Protein AF-A0A3C0I7Y2-F1 (afdb_monomer_lite)

Radius of gyration: 30.57 Å; chains: 1; bounding box: 65×35×91 Å

pLDDT: mean 94.04, std 7.83, range [44.44, 98.81]

Structure (mmCIF, N/CA/C/O backbone):
data_AF-A0A3C0I7Y2-F1
#
_entry.id   AF-A0A3C0I7Y2-F1
#
loop_
_atom_site.group_PDB
_atom_site.id
_atom_site.type_symbol
_atom_site.label_atom_id
_atom_site.label_alt_id
_atom_site.label_comp_id
_atom_site.label_asym_id
_atom_site.label_entity_id
_atom_site.label_seq_id
_atom_site.pdbx_PDB_ins_code
_atom_site.Cartn_x
_atom_site.Cartn_y
_atom_site.Cartn_z
_atom_site.occupancy
_atom_site.B_iso_or_equiv
_atom_site.auth_seq_id
_atom_site.auth_comp_id
_atom_site.auth_asym_id
_atom_site.auth_atom_id
_atom_site.pdbx_PDB_model_num
ATOM 1 N N . MET A 1 1 ? 9.366 2.987 -41.466 1.00 59.91 1 MET A N 1
ATOM 2 C CA . MET A 1 1 ? 9.830 1.646 -41.034 1.00 59.91 1 MET A CA 1
ATOM 3 C C . MET A 1 1 ? 10.403 1.663 -39.615 1.00 59.91 1 MET A C 1
ATOM 5 O O . MET A 1 1 ? 9.903 0.915 -38.790 1.00 59.91 1 MET A O 1
ATOM 9 N N . VAL A 1 2 ? 11.376 2.533 -39.297 1.00 64.00 2 VAL A N 1
ATOM 10 C CA . VAL A 1 2 ? 11.992 2.605 -37.950 1.00 64.00 2 VAL A CA 1
ATOM 11 C C . VAL A 1 2 ? 10.981 2.933 -36.839 1.00 64.00 2 VAL A C 1
ATOM 13 O O . VAL A 1 2 ? 10.977 2.233 -35.836 1.00 64.00 2 VAL A O 1
ATOM 16 N N . ASN A 1 3 ? 10.074 3.897 -37.048 1.00 68.25 3 ASN A N 1
ATOM 17 C CA . ASN A 1 3 ? 9.050 4.261 -36.049 1.00 68.25 3 ASN A CA 1
ATOM 18 C C . ASN A 1 3 ? 8.039 3.131 -35.775 1.00 68.25 3 ASN A C 1
ATOM 20 O O . ASN A 1 3 ? 7.576 2.966 -34.652 1.00 68.25 3 ASN A O 1
ATOM 24 N N . ASN A 1 4 ? 7.729 2.311 -36.785 1.00 82.38 4 ASN A N 1
ATOM 25 C CA . ASN A 1 4 ? 6.837 1.161 -36.604 1.00 82.38 4 ASN A CA 1
ATOM 26 C C . ASN A 1 4 ? 7.553 0.044 -35.828 1.00 82.38 4 ASN A C 1
ATOM 28 O O . ASN A 1 4 ? 6.946 -0.610 -34.990 1.00 82.38 4 ASN A O 1
ATOM 32 N N . LEU A 1 5 ? 8.856 -0.153 -36.068 1.00 88.75 5 LEU A N 1
ATOM 33 C CA . LEU A 1 5 ? 9.659 -1.136 -35.338 1.00 88.75 5 LEU A CA 1
ATOM 34 C C . LEU A 1 5 ? 9.912 -0.727 -33.884 1.00 88.75 5 LEU A C 1
ATOM 36 O O . LEU A 1 5 ? 9.855 -1.593 -33.016 1.00 88.75 5 LEU A O 1
ATOM 40 N N . SER A 1 6 ? 10.170 0.554 -33.597 1.00 90.88 6 SER A N 1
ATOM 41 C CA . SER A 1 6 ? 10.328 1.015 -32.212 1.00 90.88 6 SER A CA 1
ATOM 42 C C . SER A 1 6 ? 9.050 0.790 -31.410 1.00 90.88 6 SER A C 1
ATOM 44 O O . SER A 1 6 ? 9.136 0.214 -30.335 1.00 90.88 6 SER A O 1
ATOM 46 N N . GLY A 1 7 ? 7.877 1.119 -31.967 1.00 92.12 7 GLY A N 1
ATOM 47 C CA . GLY A 1 7 ? 6.591 0.873 -31.306 1.00 92.12 7 GLY A CA 1
ATOM 48 C C . GLY A 1 7 ? 6.346 -0.610 -31.000 1.00 92.12 7 GLY A C 1
ATOM 49 O O . GLY A 1 7 ? 5.950 -0.954 -29.888 1.00 92.12 7 GLY A O 1
ATOM 50 N N . LEU A 1 8 ? 6.667 -1.512 -31.939 1.00 94.56 8 LEU A N 1
ATOM 51 C CA . LEU A 1 8 ? 6.571 -2.958 -31.699 1.00 94.56 8 LEU A CA 1
ATOM 52 C C . LEU A 1 8 ? 7.498 -3.418 -30.563 1.00 94.56 8 LEU A C 1
ATOM 54 O O . LEU A 1 8 ? 7.075 -4.189 -29.703 1.00 94.56 8 LEU A O 1
ATOM 58 N N . LEU A 1 9 ? 8.742 -2.930 -30.523 1.00 95.38 9 LEU A N 1
ATOM 59 C CA . LEU A 1 9 ? 9.695 -3.264 -29.458 1.00 95.38 9 LEU A CA 1
ATOM 60 C C . LEU A 1 9 ? 9.265 -2.701 -28.100 1.00 95.38 9 LEU A C 1
ATOM 62 O O . LEU A 1 9 ? 9.350 -3.394 -27.090 1.00 95.38 9 LEU A O 1
ATOM 66 N N . GLU A 1 10 ? 8.794 -1.457 -28.089 1.00 94.81 10 GLU A N 1
ATOM 67 C CA . GLU A 1 10 ? 8.351 -0.728 -26.899 1.00 94.81 10 GLU A CA 1
ATOM 68 C C . GLU A 1 10 ? 7.032 -1.250 -26.342 1.00 94.81 10 GLU A C 1
ATOM 70 O O . GLU A 1 10 ? 6.743 -1.002 -25.177 1.00 94.81 10 GLU A O 1
ATOM 75 N N . SER A 1 11 ? 6.240 -2.001 -27.112 1.00 92.81 11 SER A N 1
ATOM 76 C CA . SER A 1 11 ? 5.079 -2.709 -26.562 1.00 92.81 11 SER A CA 1
ATOM 77 C C . SER A 1 11 ? 5.486 -3.774 -25.537 1.00 92.81 11 SER A C 1
ATOM 79 O O . SER A 1 11 ? 4.736 -4.038 -24.606 1.00 92.81 11 SER A O 1
ATOM 81 N N . ALA A 1 12 ? 6.682 -4.362 -25.689 1.00 90.50 12 ALA A N 1
ATOM 82 C CA . ALA A 1 12 ? 7.163 -5.526 -24.941 1.00 90.50 12 ALA A CA 1
ATOM 83 C C . ALA A 1 12 ? 6.242 -6.767 -24.989 1.00 90.50 12 ALA A C 1
ATOM 85 O O . ALA A 1 12 ? 6.476 -7.739 -24.271 1.00 90.50 12 ALA A O 1
ATOM 86 N N . GLU A 1 13 ? 5.228 -6.771 -25.855 1.00 92.81 13 GLU A N 1
ATOM 87 C CA . GLU A 1 13 ? 4.323 -7.900 -26.039 1.00 92.81 13 GLU A CA 1
ATOM 88 C C . GLU A 1 13 ? 4.976 -8.974 -26.905 1.00 92.81 13 GLU A C 1
ATOM 90 O O . GLU A 1 13 ? 5.644 -8.683 -27.900 1.00 92.81 13 GLU A O 1
ATOM 95 N N . ARG A 1 14 ? 4.752 -10.242 -26.554 1.00 92.94 14 ARG A N 1
ATOM 96 C CA . ARG A 1 14 ? 5.405 -11.384 -27.207 1.00 92.94 14 ARG A CA 1
ATOM 97 C C . ARG A 1 14 ? 5.270 -11.354 -28.732 1.00 92.94 14 ARG A C 1
ATOM 99 O O . ARG A 1 14 ? 6.271 -11.552 -29.421 1.00 92.94 14 ARG A O 1
ATOM 106 N N . ASP A 1 15 ? 4.065 -11.129 -29.240 1.00 93.75 15 ASP A N 1
ATOM 107 C CA . ASP A 1 15 ? 3.775 -11.231 -30.673 1.00 93.75 15 ASP A CA 1
ATOM 108 C C . ASP A 1 15 ? 4.363 -10.047 -31.447 1.00 93.75 15 ASP A C 1
ATOM 110 O O . ASP A 1 15 ? 5.000 -10.238 -32.486 1.00 93.75 15 ASP A O 1
ATOM 114 N N . ASN A 1 16 ? 4.283 -8.843 -30.876 1.00 95.44 16 ASN A N 1
ATOM 115 C CA . ASN A 1 16 ? 4.922 -7.650 -31.429 1.00 95.44 16 ASN A CA 1
ATOM 116 C C . ASN A 1 16 ? 6.448 -7.795 -31.469 1.00 95.44 16 ASN A C 1
ATOM 118 O O . ASN A 1 16 ? 7.080 -7.462 -32.474 1.00 95.44 16 ASN A O 1
ATOM 122 N N . LEU A 1 17 ? 7.052 -8.347 -30.410 1.00 96.06 17 LEU A N 1
ATOM 123 C CA . LEU A 1 17 ? 8.485 -8.634 -30.368 1.00 96.06 17 LEU A CA 1
ATOM 124 C C . LEU A 1 17 ? 8.888 -9.691 -31.396 1.00 96.06 17 LEU A C 1
ATOM 126 O O . LEU A 1 17 ? 9.923 -9.550 -32.050 1.00 96.06 17 LEU A O 1
ATOM 130 N N . PHE A 1 18 ? 8.079 -10.736 -31.572 1.00 93.62 18 PHE A N 1
ATOM 131 C CA . PHE A 1 18 ? 8.336 -11.767 -32.571 1.00 93.62 18 PHE A CA 1
ATOM 132 C C . PHE A 1 18 ? 8.304 -11.189 -33.990 1.00 93.62 18 PHE A C 1
ATOM 134 O O . PHE A 1 18 ? 9.244 -11.407 -34.759 1.00 93.62 18 PHE A O 1
ATOM 141 N N . LEU A 1 19 ? 7.283 -10.386 -34.302 1.00 93.69 19 LEU A N 1
ATOM 142 C CA . LEU A 1 19 ? 7.162 -9.681 -35.574 1.00 93.69 19 LEU A CA 1
ATOM 143 C C . LEU A 1 19 ? 8.349 -8.733 -35.806 1.00 93.69 19 LEU A C 1
ATOM 145 O O . LEU A 1 19 ? 8.992 -8.791 -36.857 1.00 93.69 19 LEU A O 1
ATOM 149 N N . ALA A 1 20 ? 8.699 -7.910 -34.813 1.00 95.94 20 ALA A N 1
ATOM 150 C CA . ALA A 1 20 ? 9.844 -7.006 -34.900 1.00 95.94 20 ALA A CA 1
ATOM 151 C C . ALA A 1 20 ? 11.147 -7.770 -35.182 1.00 95.94 20 ALA A C 1
ATOM 153 O O . ALA A 1 20 ? 11.925 -7.380 -36.054 1.00 95.94 20 ALA A O 1
ATOM 154 N N . PHE A 1 21 ? 11.375 -8.898 -34.504 1.00 96.12 21 PHE A N 1
ATOM 155 C CA . PHE A 1 21 ? 12.559 -9.723 -34.728 1.00 96.12 21 PHE A CA 1
ATOM 156 C C . PHE A 1 21 ? 12.584 -10.391 -36.100 1.00 96.12 21 PHE A C 1
ATOM 158 O O . PHE A 1 21 ? 13.663 -10.501 -36.680 1.00 96.12 21 PHE A O 1
ATOM 165 N N . GLN A 1 22 ? 11.446 -10.823 -36.646 1.00 93.56 22 GLN A N 1
ATOM 166 C CA . GLN A 1 22 ? 11.391 -11.354 -38.012 1.00 93.56 22 GLN A CA 1
ATOM 167 C C . GLN A 1 22 ? 11.799 -10.294 -39.040 1.00 93.56 22 GLN A C 1
ATOM 169 O O . GLN A 1 22 ? 12.668 -10.557 -39.871 1.00 93.56 22 GLN A O 1
ATOM 174 N N . LEU A 1 23 ? 11.248 -9.084 -38.924 1.00 93.44 23 LEU A N 1
ATOM 175 C CA . LEU A 1 23 ? 11.585 -7.956 -39.795 1.00 93.44 23 LEU A CA 1
ATOM 176 C C . LEU A 1 23 ? 13.065 -7.557 -39.673 1.00 93.44 23 LEU A C 1
ATOM 178 O O . LEU A 1 23 ? 13.719 -7.269 -40.672 1.00 93.44 23 LEU A O 1
ATOM 182 N N . MET A 1 24 ? 13.630 -7.599 -38.464 1.00 94.56 24 MET A N 1
ATOM 183 C CA . MET A 1 24 ? 15.053 -7.319 -38.239 1.00 94.56 24 MET A CA 1
ATOM 184 C C . MET A 1 24 ? 15.986 -8.409 -38.776 1.00 94.56 24 MET A C 1
ATOM 186 O O . MET A 1 24 ? 17.120 -8.119 -39.159 1.00 94.56 24 MET A O 1
ATOM 190 N N . LYS A 1 25 ? 15.553 -9.675 -38.803 1.00 92.50 25 LYS A N 1
ATOM 191 C CA . LYS A 1 25 ? 16.361 -10.769 -39.367 1.00 92.50 25 LYS A CA 1
ATOM 192 C C . LYS A 1 25 ? 16.541 -10.618 -40.877 1.00 92.50 25 LYS A C 1
ATOM 194 O O . LYS A 1 25 ? 17.623 -10.940 -41.366 1.00 92.50 25 LYS A O 1
ATOM 199 N N . SER A 1 26 ? 15.517 -10.136 -41.585 1.00 87.56 26 SER A N 1
ATOM 200 C CA . SER A 1 26 ? 15.551 -9.922 -43.037 1.00 87.56 26 SER A CA 1
ATOM 201 C C . SER A 1 26 ? 16.128 -8.558 -43.429 1.00 87.56 26 SER A C 1
ATOM 203 O O . SER A 1 26 ? 16.925 -8.492 -44.359 1.00 87.56 26 SER A O 1
ATOM 205 N N . GLY A 1 27 ? 15.767 -7.486 -42.717 1.00 87.00 27 GLY A N 1
ATOM 206 C CA . GLY A 1 27 ? 16.147 -6.105 -43.047 1.00 87.00 27 GLY A CA 1
ATOM 207 C C . GLY A 1 27 ? 17.335 -5.531 -42.268 1.00 87.00 27 GLY A C 1
ATOM 208 O O . GLY A 1 27 ? 17.759 -4.411 -42.543 1.00 87.00 27 GLY A O 1
ATOM 209 N N . GLY A 1 28 ? 17.877 -6.269 -41.295 1.00 91.12 28 GLY A N 1
ATOM 210 C CA . GLY A 1 28 ? 18.915 -5.789 -40.380 1.00 91.12 28 GLY A CA 1
ATOM 211 C C . GLY A 1 28 ? 18.367 -5.022 -39.170 1.00 91.12 28 GLY A C 1
ATOM 212 O O . GLY A 1 28 ? 17.173 -4.745 -39.064 1.00 91.12 28 GLY A O 1
ATOM 213 N N . VAL A 1 29 ? 19.253 -4.684 -38.226 1.00 92.00 29 VAL A N 1
ATOM 214 C CA . VAL A 1 29 ? 18.911 -3.877 -37.042 1.00 92.00 29 VAL A CA 1
ATOM 215 C C . VAL A 1 29 ? 19.452 -2.458 -37.228 1.00 92.00 29 VAL A C 1
ATOM 217 O O . VAL A 1 29 ? 20.668 -2.267 -37.178 1.00 92.00 29 VAL A O 1
ATOM 220 N N . PRO A 1 30 ? 18.585 -1.446 -37.411 1.00 92.06 30 PRO A N 1
ATOM 221 C CA . PRO A 1 30 ? 19.006 -0.051 -37.421 1.00 92.06 30 PRO A CA 1
ATOM 222 C C . PRO A 1 30 ? 19.742 0.317 -36.129 1.00 92.06 30 PRO A C 1
ATOM 224 O O . PRO A 1 30 ? 19.294 -0.034 -35.036 1.00 92.06 30 PRO A O 1
ATOM 227 N N . GLN A 1 31 ? 20.815 1.105 -36.235 1.00 89.06 31 GLN A N 1
ATOM 228 C CA . GLN A 1 31 ? 21.615 1.541 -35.082 1.00 89.06 31 GLN A CA 1
ATOM 229 C C . GLN A 1 31 ? 20.755 2.211 -33.995 1.00 89.06 31 GLN A C 1
ATOM 231 O O . GLN A 1 31 ? 20.954 1.981 -32.804 1.00 89.06 31 GLN A O 1
ATOM 236 N N . GLY A 1 32 ? 19.731 2.969 -34.405 1.00 90.62 32 GLY A N 1
ATOM 237 C CA . GLY A 1 32 ? 18.788 3.630 -33.503 1.00 90.62 32 GLY A CA 1
ATOM 238 C C . GLY A 1 32 ? 17.919 2.699 -32.645 1.00 90.62 32 GLY A C 1
ATOM 239 O O . GLY A 1 32 ? 17.335 3.200 -31.686 1.00 90.62 32 GLY A O 1
ATOM 240 N N . LEU A 1 33 ? 17.854 1.397 -32.964 1.00 95.75 33 LEU A N 1
ATOM 241 C CA . LEU A 1 33 ? 17.086 0.363 -32.250 1.00 95.75 33 LEU A CA 1
ATOM 242 C C . LEU A 1 33 ? 17.976 -0.601 -31.442 1.00 95.75 33 LEU A C 1
ATOM 244 O O . LEU A 1 33 ? 17.467 -1.503 -30.774 1.00 95.75 33 LEU A O 1
ATOM 248 N N . LEU A 1 34 ? 19.304 -0.421 -31.461 1.00 96.44 34 LEU A N 1
ATOM 249 C CA . LEU A 1 34 ? 20.229 -1.281 -30.712 1.00 96.44 34 LEU A CA 1
ATOM 250 C C . LEU A 1 34 ? 19.959 -1.249 -29.204 1.00 96.44 34 LEU A C 1
ATOM 252 O O . LEU A 1 34 ? 20.109 -2.275 -28.543 1.00 96.44 34 LEU A O 1
ATOM 256 N N . THR A 1 35 ? 19.524 -0.106 -28.660 1.00 98.12 35 THR A N 1
ATOM 257 C CA . THR A 1 35 ? 19.161 0.007 -27.238 1.00 98.12 35 THR A CA 1
ATOM 258 C C . THR A 1 35 ? 17.943 -0.855 -26.889 1.00 98.12 35 THR A C 1
ATOM 260 O O . THR A 1 35 ? 17.969 -1.539 -25.869 1.00 98.12 35 THR A O 1
ATOM 263 N N . HIS A 1 36 ? 16.912 -0.900 -27.741 1.00 98.19 36 HIS A N 1
ATOM 264 C CA . HIS A 1 36 ? 15.744 -1.765 -27.526 1.00 98.19 36 HIS A CA 1
ATOM 265 C C . HIS A 1 36 ? 16.128 -3.244 -27.547 1.00 98.19 36 HIS A C 1
ATOM 267 O O . HIS A 1 36 ? 15.788 -3.989 -26.628 1.00 98.19 36 HIS A O 1
ATOM 273 N N . VAL A 1 37 ? 16.885 -3.663 -28.568 1.00 97.56 37 VAL A N 1
ATOM 274 C CA . VAL A 1 37 ? 17.354 -5.053 -28.701 1.00 97.56 37 VAL A CA 1
ATOM 275 C C . VAL A 1 37 ? 18.236 -5.439 -27.511 1.00 97.56 37 VAL A C 1
ATOM 277 O O . VAL A 1 37 ? 18.097 -6.537 -26.971 1.00 97.56 37 VAL A O 1
ATOM 280 N N . LEU A 1 38 ? 19.104 -4.529 -27.057 1.00 97.62 38 LEU A N 1
ATOM 281 C CA . LEU A 1 38 ? 19.898 -4.715 -25.847 1.00 97.62 38 LEU A CA 1
ATOM 282 C C . LEU A 1 38 ? 19.004 -4.906 -24.617 1.00 97.62 38 LEU A C 1
ATOM 284 O O . LEU A 1 38 ? 19.180 -5.887 -23.904 1.00 97.62 38 LEU A O 1
ATOM 288 N N . ALA A 1 39 ? 18.039 -4.021 -24.372 1.00 97.19 39 ALA A N 1
ATOM 289 C CA . ALA A 1 39 ? 17.172 -4.112 -23.199 1.00 97.19 39 ALA A CA 1
ATOM 290 C C . ALA A 1 39 ? 16.394 -5.439 -23.159 1.00 97.19 39 ALA A C 1
ATOM 292 O O . ALA A 1 39 ? 16.372 -6.113 -22.127 1.00 97.19 39 ALA A O 1
ATOM 293 N N . ILE A 1 40 ? 15.842 -5.872 -24.300 1.00 96.75 40 ILE A N 1
ATOM 294 C CA . ILE A 1 40 ? 15.134 -7.155 -24.409 1.00 96.75 40 ILE A CA 1
ATOM 295 C C . ILE A 1 40 ? 16.086 -8.319 -24.133 1.00 96.75 40 ILE A C 1
ATOM 297 O O . ILE A 1 40 ? 15.751 -9.196 -23.342 1.00 96.75 40 ILE A O 1
ATOM 301 N N . LYS A 1 41 ? 17.292 -8.308 -24.717 1.00 95.69 41 LYS A N 1
ATOM 302 C CA . LYS A 1 41 ? 18.343 -9.303 -24.445 1.00 95.69 41 LYS A CA 1
ATOM 303 C C . LYS A 1 41 ? 18.647 -9.413 -22.947 1.00 95.69 41 LYS A C 1
ATOM 305 O O . LYS A 1 41 ? 18.856 -10.523 -22.460 1.00 95.69 41 LYS A O 1
ATOM 310 N N . LEU A 1 42 ? 18.725 -8.286 -22.238 1.00 93.75 42 LEU A N 1
ATOM 311 C CA . LEU A 1 42 ? 19.141 -8.257 -20.836 1.00 93.75 42 LEU A CA 1
ATOM 312 C C . LEU A 1 42 ? 18.022 -8.673 -19.870 1.00 93.75 42 LEU A C 1
ATOM 314 O O . LEU A 1 42 ? 18.300 -9.420 -18.931 1.00 93.75 42 LEU A O 1
ATOM 318 N N . TRP A 1 43 ? 16.781 -8.224 -20.086 1.00 93.31 43 TRP A N 1
ATOM 319 C CA . TRP A 1 43 ? 15.765 -8.230 -19.020 1.00 93.31 43 TRP A CA 1
ATOM 320 C C . TRP A 1 43 ? 14.424 -8.869 -19.356 1.00 93.31 43 TRP A C 1
ATOM 322 O O . TRP A 1 43 ? 13.611 -9.033 -18.452 1.00 93.31 43 TRP A O 1
ATOM 332 N N . HIS A 1 44 ? 14.170 -9.257 -20.605 1.00 93.88 44 HIS A N 1
ATOM 333 C CA . HIS A 1 44 ? 12.883 -9.862 -20.939 1.00 93.88 44 HIS A CA 1
ATOM 334 C C . HIS A 1 44 ? 12.681 -11.200 -20.200 1.00 93.88 44 HIS A C 1
ATOM 336 O O . HIS A 1 44 ? 13.578 -12.042 -20.162 1.00 93.88 44 HIS A O 1
ATOM 342 N N . SER A 1 45 ? 11.493 -11.433 -19.639 1.00 91.75 45 SER A N 1
ATOM 343 C CA . SER A 1 45 ? 11.188 -12.640 -18.851 1.00 91.75 45 SER A CA 1
ATOM 344 C C . SER A 1 45 ? 11.277 -13.932 -19.679 1.00 91.75 45 SER A C 1
ATOM 346 O O . SER A 1 45 ? 11.852 -14.926 -19.241 1.00 91.75 45 SER A O 1
ATOM 348 N N . ASN A 1 46 ? 10.773 -13.906 -20.917 1.00 92.94 46 ASN A N 1
ATOM 349 C CA . ASN A 1 46 ? 10.836 -15.025 -21.864 1.00 92.94 46 ASN A CA 1
ATOM 350 C C . ASN A 1 46 ? 12.282 -15.332 -22.353 1.00 92.94 46 ASN A C 1
ATOM 352 O O . ASN A 1 46 ? 12.886 -14.498 -23.041 1.00 92.94 46 ASN A O 1
ATOM 356 N N . PRO A 1 47 ? 12.836 -16.535 -22.085 1.00 93.38 47 PRO A N 1
ATOM 357 C CA . PRO A 1 47 ? 14.194 -16.913 -22.494 1.00 93.38 47 PRO A CA 1
ATOM 358 C C . PRO A 1 47 ? 14.420 -16.954 -24.010 1.00 93.38 47 PRO A C 1
ATOM 360 O O . PRO A 1 47 ? 15.484 -16.552 -24.478 1.00 93.38 47 PRO A O 1
ATOM 363 N N . THR A 1 48 ? 13.431 -17.395 -24.790 1.00 95.19 48 THR A N 1
ATOM 364 C CA . THR A 1 48 ? 13.522 -17.485 -26.256 1.00 95.19 48 THR A CA 1
ATOM 365 C C . THR A 1 48 ? 13.638 -16.101 -26.891 1.00 95.19 48 THR A C 1
ATOM 367 O O . THR A 1 48 ? 14.453 -15.893 -27.795 1.00 95.19 48 THR A O 1
ATOM 370 N N . LEU A 1 49 ? 12.871 -15.127 -26.389 1.00 95.12 49 LEU A N 1
ATOM 371 C CA . LEU A 1 49 ? 12.969 -13.737 -26.840 1.00 95.12 49 LEU A CA 1
ATOM 372 C C . LEU A 1 49 ? 14.324 -13.127 -26.462 1.00 95.12 49 LEU A C 1
ATOM 374 O O . LEU A 1 49 ? 14.962 -12.510 -27.316 1.00 95.12 49 LEU A O 1
ATOM 378 N N . ARG A 1 50 ? 14.832 -13.389 -25.248 1.00 95.12 50 ARG A N 1
ATOM 379 C CA . ARG A 1 50 ? 16.195 -12.981 -24.856 1.00 95.12 50 ARG A CA 1
ATOM 380 C C . ARG A 1 50 ? 17.265 -13.575 -25.763 1.00 95.12 50 ARG A C 1
ATOM 382 O O . ARG A 1 50 ? 18.171 -12.863 -26.191 1.00 95.12 50 ARG A O 1
ATOM 389 N N . GLN A 1 51 ? 17.174 -14.866 -26.072 1.00 96.19 51 GLN A N 1
ATOM 390 C CA . GLN A 1 51 ? 18.131 -15.543 -26.944 1.00 96.19 51 GLN A CA 1
ATOM 391 C C . GLN A 1 51 ? 18.091 -14.977 -28.367 1.00 96.19 51 GLN A C 1
ATOM 393 O O . GLN A 1 51 ? 19.144 -14.733 -28.956 1.00 96.19 51 GLN A O 1
ATOM 398 N N . THR A 1 52 ? 16.897 -14.710 -28.896 1.00 96.94 52 THR A N 1
ATOM 399 C CA . THR A 1 52 ? 16.726 -14.102 -30.222 1.00 96.94 52 THR A CA 1
ATOM 400 C C . THR A 1 52 ? 17.310 -12.689 -30.259 1.00 96.94 52 THR A C 1
ATOM 402 O O . THR A 1 52 ? 18.101 -12.370 -31.147 1.00 96.94 52 THR A O 1
ATOM 405 N N . ALA A 1 53 ? 17.008 -11.864 -29.253 1.00 97.12 53 ALA A N 1
ATOM 406 C CA . ALA A 1 53 ? 17.589 -10.533 -29.106 1.00 97.12 53 ALA A CA 1
ATOM 407 C C . ALA A 1 53 ? 19.120 -10.588 -28.965 1.00 97.12 53 ALA A C 1
ATOM 409 O O . ALA A 1 53 ? 19.826 -9.779 -29.557 1.00 97.12 53 ALA A O 1
ATOM 410 N N . ASN A 1 54 ? 19.658 -11.579 -28.247 1.00 96.69 54 ASN A N 1
ATOM 411 C CA . ASN A 1 54 ? 21.099 -11.805 -28.132 1.00 96.69 54 ASN A CA 1
ATOM 412 C C . ASN A 1 54 ? 21.748 -12.140 -29.483 1.00 96.69 54 ASN A C 1
ATOM 414 O O . ASN A 1 54 ? 22.819 -11.621 -29.783 1.00 96.69 54 ASN A O 1
ATOM 418 N N . GLN A 1 55 ? 21.114 -12.983 -30.303 1.00 97.50 55 GLN A N 1
ATOM 419 C CA . GLN A 1 55 ? 21.603 -13.305 -31.648 1.00 97.50 55 GLN A CA 1
ATOM 420 C C . GLN A 1 55 ? 21.626 -12.064 -32.546 1.00 97.50 55 GLN A C 1
ATOM 422 O O . GLN A 1 55 ? 22.637 -11.799 -33.194 1.00 97.50 55 GLN A O 1
ATOM 427 N N . LEU A 1 56 ? 20.545 -11.276 -32.541 1.00 97.06 56 LEU A N 1
ATOM 428 C CA . LEU A 1 56 ? 20.470 -10.016 -33.283 1.00 97.06 56 LEU A CA 1
ATOM 429 C C . LEU A 1 56 ? 21.536 -9.022 -32.804 1.00 97.06 56 LEU A C 1
ATOM 431 O O . LEU A 1 56 ? 22.278 -8.477 -33.615 1.00 97.06 56 LEU A O 1
ATOM 435 N N . PHE A 1 57 ? 21.672 -8.842 -31.490 1.00 97.31 57 PHE A N 1
ATOM 436 C CA . PHE A 1 57 ? 22.666 -7.944 -30.911 1.00 97.31 57 PHE A CA 1
ATOM 437 C C . PHE A 1 57 ? 24.093 -8.357 -31.287 1.00 97.31 57 PHE A C 1
ATOM 439 O O . PHE A 1 57 ? 24.858 -7.521 -31.745 1.00 97.31 57 PHE A O 1
ATOM 446 N N . LYS A 1 58 ? 24.449 -9.644 -31.176 1.00 96.81 58 LYS A N 1
ATOM 447 C CA . LYS A 1 58 ? 25.780 -10.137 -31.578 1.00 96.81 58 LYS A CA 1
ATOM 448 C C . LYS A 1 58 ? 26.077 -9.911 -33.060 1.00 96.81 58 LYS A C 1
ATOM 450 O O . LYS A 1 58 ? 27.226 -9.661 -33.410 1.00 96.81 58 LYS A O 1
ATOM 455 N N . LYS A 1 59 ? 25.058 -10.030 -33.917 1.00 96.50 59 LYS A N 1
ATOM 456 C CA . LYS A 1 59 ? 25.202 -9.889 -35.370 1.00 96.50 59 LYS A CA 1
ATOM 457 C C . LYS A 1 59 ? 25.350 -8.432 -35.814 1.00 96.50 59 LYS A C 1
ATOM 459 O O . LYS A 1 59 ? 26.080 -8.181 -36.764 1.00 96.50 59 LYS A O 1
ATOM 464 N N . PHE A 1 60 ? 24.653 -7.497 -35.166 1.00 96.06 60 PHE A N 1
ATOM 465 C CA . PHE A 1 60 ? 24.518 -6.122 -35.666 1.00 96.06 60 PHE A CA 1
ATOM 466 C C . PHE A 1 60 ? 25.114 -5.036 -34.755 1.00 96.06 60 PHE A C 1
ATOM 468 O O . PHE A 1 60 ? 25.317 -3.916 -35.218 1.00 96.06 60 PHE A O 1
ATOM 475 N N . ALA A 1 61 ? 25.395 -5.318 -33.479 1.00 96.69 61 ALA A N 1
ATOM 476 C CA . ALA A 1 61 ? 26.030 -4.342 -32.595 1.00 96.69 61 ALA A CA 1
ATOM 477 C C . ALA A 1 61 ? 27.539 -4.221 -32.893 1.00 96.69 61 ALA A C 1
ATOM 479 O O . ALA A 1 61 ? 28.201 -5.250 -33.052 1.00 96.69 61 ALA A O 1
ATOM 480 N N . PRO A 1 62 ? 28.110 -3.003 -32.892 1.00 97.25 62 PRO A N 1
ATOM 481 C CA . PRO A 1 62 ? 29.555 -2.794 -32.996 1.00 97.25 62 PRO A CA 1
ATOM 482 C C . PRO A 1 62 ? 30.360 -3.544 -31.921 1.00 97.25 62 PRO A C 1
ATOM 484 O O . PRO A 1 62 ? 29.875 -3.768 -30.808 1.00 97.25 62 PRO A O 1
ATOM 487 N N . ALA A 1 63 ? 31.585 -3.963 -32.252 1.00 96.94 63 ALA A N 1
ATOM 488 C CA . ALA A 1 63 ? 32.409 -4.804 -31.378 1.00 96.94 63 ALA A CA 1
ATOM 489 C C . ALA A 1 63 ? 32.778 -4.113 -30.051 1.00 96.94 63 ALA A C 1
ATOM 491 O O . ALA A 1 63 ? 32.786 -4.761 -29.002 1.00 96.94 63 ALA A O 1
ATOM 492 N N . ASP A 1 64 ? 33.022 -2.803 -30.091 1.00 97.44 64 ASP A N 1
ATOM 493 C CA . ASP A 1 64 ? 33.249 -1.947 -28.925 1.00 97.44 64 ASP A CA 1
ATOM 494 C C . ASP A 1 64 ? 32.039 -1.964 -27.982 1.00 97.44 64 ASP A C 1
ATOM 496 O O . ASP A 1 64 ? 32.198 -2.247 -26.793 1.00 97.44 64 ASP A O 1
ATOM 500 N N . LEU A 1 65 ? 30.821 -1.805 -28.515 1.00 97.31 65 LEU A N 1
ATOM 501 C CA . LEU A 1 65 ? 29.587 -1.887 -27.735 1.00 97.31 65 LEU A CA 1
ATOM 502 C C . LEU A 1 65 ? 29.400 -3.287 -27.130 1.00 97.31 65 LEU A C 1
ATOM 504 O O . LEU A 1 65 ? 29.026 -3.422 -25.963 1.00 97.31 65 LEU A O 1
ATOM 508 N N . GLN A 1 66 ? 29.672 -4.351 -27.888 1.00 97.31 66 GLN A N 1
ATOM 509 C CA . GLN A 1 66 ? 29.574 -5.719 -27.367 1.00 97.31 66 GLN A CA 1
ATOM 510 C C . GLN A 1 66 ? 30.538 -5.958 -26.196 1.00 97.31 66 GLN A C 1
ATOM 512 O O . GLN A 1 66 ? 30.134 -6.517 -25.169 1.00 97.31 66 GLN A O 1
ATOM 517 N N . LEU A 1 67 ? 31.793 -5.520 -26.335 1.00 97.12 67 LEU A N 1
ATOM 518 C CA . LEU A 1 67 ? 32.814 -5.629 -25.296 1.00 97.12 67 LEU A CA 1
ATOM 519 C C . LEU A 1 67 ? 32.457 -4.778 -24.072 1.00 97.12 67 LEU A C 1
ATOM 521 O O . LEU A 1 67 ? 32.551 -5.255 -22.941 1.00 97.12 67 LEU A O 1
ATOM 525 N N . PHE A 1 68 ? 31.974 -3.555 -24.295 1.00 97.62 68 PHE A N 1
ATOM 526 C CA . PHE A 1 68 ? 31.527 -2.658 -23.239 1.00 97.62 68 PHE A CA 1
ATOM 527 C C . PHE A 1 68 ? 30.418 -3.290 -22.390 1.00 97.62 68 PHE A C 1
ATOM 529 O O . PHE A 1 68 ? 30.533 -3.326 -21.165 1.00 97.62 68 PHE A O 1
ATOM 536 N N . ILE A 1 69 ? 29.382 -3.864 -23.017 1.00 96.56 69 ILE A N 1
ATOM 537 C CA . ILE A 1 69 ? 28.304 -4.553 -22.290 1.00 96.56 69 ILE A CA 1
ATOM 538 C C . ILE A 1 69 ? 28.838 -5.752 -21.506 1.00 96.56 69 ILE A C 1
ATOM 540 O O . ILE A 1 69 ? 28.455 -5.941 -20.354 1.00 96.56 69 ILE A O 1
ATOM 544 N N . LYS A 1 70 ? 29.727 -6.557 -22.100 1.00 94.31 70 LYS A N 1
ATOM 545 C CA . LYS A 1 70 ? 30.320 -7.724 -21.427 1.00 94.31 70 LYS A CA 1
ATOM 546 C C . LYS A 1 70 ? 31.074 -7.330 -20.150 1.00 94.31 70 LYS A C 1
ATOM 548 O O . LYS A 1 70 ? 31.018 -8.066 -19.169 1.00 94.31 70 LYS A O 1
ATOM 553 N N . ASN A 1 71 ? 31.755 -6.187 -20.164 1.00 94.12 71 ASN A N 1
ATOM 554 C CA . ASN A 1 71 ? 32.566 -5.723 -19.040 1.00 94.12 71 ASN A CA 1
ATOM 555 C C . ASN A 1 71 ? 31.741 -5.005 -17.961 1.00 94.12 71 ASN A C 1
ATOM 557 O O . ASN A 1 71 ? 32.085 -5.089 -16.784 1.00 94.12 71 ASN A O 1
ATOM 561 N N . ASN A 1 72 ? 30.652 -4.329 -18.346 1.00 92.06 72 ASN A N 1
ATOM 562 C CA . ASN A 1 72 ? 29.893 -3.445 -17.454 1.00 92.06 72 ASN A CA 1
ATOM 563 C C . ASN A 1 72 ? 28.532 -4.000 -17.004 1.00 92.06 72 ASN A C 1
ATOM 565 O O . ASN A 1 72 ? 27.932 -3.451 -16.084 1.00 92.06 72 ASN A O 1
ATOM 569 N N . PHE A 1 73 ? 28.035 -5.089 -17.600 1.00 91.31 73 PHE A N 1
ATOM 570 C CA . PHE A 1 73 ? 26.787 -5.724 -17.176 1.00 91.31 73 PHE A CA 1
ATOM 571 C C . PHE A 1 73 ? 27.031 -7.090 -16.537 1.00 91.31 73 PHE A C 1
ATOM 573 O O . PHE A 1 73 ? 27.468 -8.039 -17.189 1.00 91.31 73 PHE A O 1
ATOM 580 N N . ARG A 1 74 ? 26.645 -7.221 -15.266 1.00 82.25 74 ARG A N 1
ATOM 581 C CA . ARG A 1 74 ? 26.495 -8.509 -14.581 1.00 82.25 74 ARG A CA 1
ATOM 582 C C . ARG A 1 74 ? 25.044 -8.641 -14.148 1.00 82.25 74 ARG A C 1
ATOM 584 O O . ARG A 1 74 ? 24.520 -7.726 -13.516 1.00 82.25 74 ARG A O 1
ATOM 591 N N . SER A 1 75 ? 24.402 -9.761 -14.493 1.00 69.50 75 SER A N 1
ATOM 592 C CA . SER A 1 75 ? 23.030 -10.020 -14.045 1.00 69.50 75 SER A CA 1
ATOM 593 C C . SER A 1 75 ? 22.990 -9.934 -12.518 1.00 69.50 75 SER A C 1
ATOM 595 O O . SER A 1 75 ? 23.772 -10.638 -11.875 1.00 69.50 75 SER A O 1
ATOM 597 N N . PRO A 1 76 ? 22.118 -9.101 -11.927 1.00 60.28 76 PRO A N 1
ATOM 598 C CA . PRO A 1 76 ? 21.926 -9.103 -10.484 1.00 60.28 76 PRO A CA 1
ATOM 599 C C . PRO A 1 76 ? 21.504 -10.504 -10.026 1.00 60.28 76 PRO A C 1
ATOM 601 O O . PRO A 1 76 ? 20.695 -11.154 -10.698 1.00 60.28 76 PRO A O 1
ATOM 604 N N . GLN A 1 77 ? 22.051 -10.987 -8.909 1.00 55.94 77 GLN A N 1
ATOM 605 C CA . GLN A 1 77 ? 21.528 -12.191 -8.263 1.00 55.94 77 GLN A CA 1
ATOM 606 C C . GLN A 1 77 ? 20.120 -11.898 -7.721 1.00 55.94 77 GLN A C 1
ATOM 608 O O . GLN A 1 77 ? 19.790 -10.752 -7.421 1.00 55.94 77 GLN A O 1
ATOM 613 N N . ALA A 1 78 ? 19.281 -12.924 -7.550 1.00 51.72 78 ALA A N 1
ATOM 614 C CA . ALA A 1 78 ? 17.877 -12.755 -7.153 1.00 51.72 78 ALA A CA 1
ATOM 615 C C . ALA A 1 78 ? 17.657 -11.979 -5.832 1.00 51.72 78 ALA A C 1
ATOM 617 O O . ALA A 1 78 ? 16.583 -11.429 -5.616 1.00 51.72 78 ALA A O 1
ATOM 618 N N . LYS A 1 79 ? 18.678 -11.884 -4.969 1.00 44.44 79 LYS A N 1
ATOM 619 C CA . LYS A 1 79 ? 18.659 -11.117 -3.710 1.00 44.44 79 LYS A CA 1
ATOM 620 C C . LYS A 1 79 ? 19.088 -9.642 -3.858 1.00 44.44 79 LYS A C 1
ATOM 622 O O . LYS A 1 79 ? 19.072 -8.903 -2.882 1.00 44.44 79 LYS A O 1
ATOM 627 N N . GLU A 1 80 ? 19.465 -9.193 -5.058 1.00 53.69 80 GLU A N 1
ATOM 628 C CA . GLU A 1 80 ? 20.140 -7.908 -5.317 1.00 53.69 80 GLU A CA 1
ATOM 629 C C . GLU A 1 80 ? 19.289 -6.899 -6.118 1.00 53.69 80 GLU A C 1
ATOM 631 O O . GLU A 1 80 ? 19.824 -5.993 -6.757 1.00 53.69 80 GLU A O 1
ATOM 636 N N . TYR A 1 81 ? 17.959 -7.022 -6.091 1.00 71.25 81 TYR A N 1
ATOM 637 C CA . TYR A 1 81 ? 17.025 -6.137 -6.807 1.00 71.25 81 TYR A CA 1
ATOM 638 C C . TYR A 1 81 ? 16.742 -4.805 -6.081 1.00 71.25 81 TYR A C 1
ATOM 640 O O . TYR A 1 81 ? 15.605 -4.327 -6.076 1.00 71.25 81 TYR A O 1
ATOM 648 N N . LYS A 1 82 ? 17.759 -4.199 -5.459 1.00 88.25 82 LYS A N 1
ATOM 649 C CA . LYS A 1 82 ? 17.654 -2.827 -4.935 1.00 88.25 82 LYS A CA 1
ATOM 650 C C . LYS A 1 82 ? 17.613 -1.828 -6.091 1.00 88.25 82 LYS A C 1
ATOM 652 O O . LYS A 1 82 ? 18.382 -1.967 -7.047 1.00 88.25 82 LYS A O 1
ATOM 657 N N . GLU A 1 83 ? 16.755 -0.817 -6.003 1.00 92.44 83 GLU A N 1
ATOM 658 C CA . GLU A 1 83 ? 16.624 0.191 -7.065 1.00 92.44 83 GLU A CA 1
ATOM 659 C C . GLU A 1 83 ? 17.893 1.016 -7.268 1.00 92.44 83 GLU A C 1
ATOM 661 O O . GLU A 1 83 ? 18.288 1.238 -8.405 1.00 92.44 83 GLU A O 1
ATOM 666 N N . SER A 1 84 ? 18.606 1.381 -6.206 1.00 92.06 84 SER A N 1
ATOM 667 C CA . SER A 1 84 ? 19.917 2.045 -6.266 1.00 92.06 84 SER A CA 1
ATOM 668 C C . SER A 1 84 ? 20.932 1.282 -7.115 1.00 92.06 84 SER A C 1
ATOM 670 O O . SER A 1 84 ? 21.665 1.879 -7.905 1.00 92.06 84 SER A O 1
ATOM 672 N N . ARG A 1 85 ? 20.957 -0.051 -7.014 1.00 91.50 85 ARG A N 1
ATOM 673 C CA . ARG A 1 85 ? 21.837 -0.878 -7.844 1.00 91.50 85 ARG A CA 1
ATOM 674 C C . ARG A 1 85 ? 21.378 -0.909 -9.296 1.00 91.50 85 ARG A C 1
ATOM 676 O O . ARG A 1 85 ? 22.218 -0.842 -10.189 1.00 91.50 85 ARG A O 1
ATOM 683 N N . ILE A 1 86 ? 20.072 -1.011 -9.539 1.00 93.06 86 ILE A N 1
ATOM 684 C CA . ILE A 1 86 ? 19.520 -0.942 -10.897 1.00 93.06 86 ILE A CA 1
ATOM 685 C C . ILE A 1 86 ? 19.871 0.406 -11.529 1.00 93.06 86 ILE A C 1
ATOM 687 O O . ILE A 1 86 ? 20.398 0.422 -12.637 1.00 93.06 86 ILE A O 1
ATOM 691 N N . ALA A 1 87 ? 19.658 1.508 -10.811 1.00 94.31 87 ALA A N 1
ATOM 692 C CA . ALA A 1 87 ? 20.018 2.849 -11.246 1.00 94.31 87 ALA A CA 1
ATOM 693 C C . ALA A 1 87 ? 21.519 2.960 -11.541 1.00 94.31 87 ALA A C 1
ATOM 695 O O . ALA A 1 87 ? 21.882 3.409 -12.619 1.00 94.31 87 ALA A O 1
ATOM 696 N N . SER A 1 88 ? 22.392 2.450 -10.664 1.00 93.50 88 SER A N 1
ATOM 697 C CA . SER A 1 88 ? 23.844 2.423 -10.895 1.00 93.50 88 SER A CA 1
ATOM 698 C C . SER A 1 88 ? 24.230 1.651 -12.165 1.00 93.50 88 SER A C 1
ATOM 700 O O . SER A 1 88 ? 25.038 2.137 -12.957 1.00 93.50 88 SER A O 1
ATOM 702 N N . VAL A 1 89 ? 23.622 0.482 -12.404 1.00 93.94 89 VAL A N 1
ATOM 703 C CA . VAL A 1 89 ? 23.846 -0.294 -13.635 1.00 93.94 89 VAL A CA 1
ATOM 704 C C . VAL A 1 89 ? 23.359 0.477 -14.859 1.00 93.94 89 VAL A C 1
ATOM 706 O O . VAL A 1 89 ? 24.077 0.533 -15.853 1.00 93.94 89 VAL A O 1
ATOM 709 N N . LEU A 1 90 ? 22.169 1.080 -14.805 1.00 95.62 90 LEU A N 1
ATOM 710 C CA . LEU A 1 90 ? 21.636 1.879 -15.909 1.00 95.62 90 LEU A CA 1
ATOM 711 C C . LEU A 1 90 ? 22.549 3.069 -16.213 1.00 95.62 90 LEU A C 1
ATOM 713 O O . LEU A 1 90 ? 22.979 3.195 -17.355 1.00 95.62 90 LEU A O 1
ATOM 717 N N . THR A 1 91 ? 22.942 3.845 -15.199 1.00 96.38 91 THR A N 1
ATOM 718 C CA . THR A 1 91 ? 23.899 4.953 -15.326 1.00 96.38 91 THR A CA 1
ATOM 719 C C . THR A 1 91 ? 25.191 4.492 -15.990 1.00 96.38 91 THR A C 1
ATOM 721 O O . THR A 1 91 ? 25.621 5.098 -16.972 1.00 96.38 91 THR A O 1
ATOM 724 N N . LYS A 1 92 ? 25.767 3.373 -15.527 1.00 95.94 92 LYS A N 1
ATOM 725 C CA . LYS A 1 92 ? 27.006 2.830 -16.093 1.00 95.94 92 LYS A CA 1
ATOM 726 C C . LYS A 1 92 ? 26.844 2.428 -17.555 1.00 95.94 92 LYS A C 1
ATOM 728 O O . LYS A 1 92 ? 27.710 2.715 -18.373 1.00 95.94 92 LYS A O 1
ATOM 733 N N . LEU A 1 93 ? 25.740 1.767 -17.902 1.00 96.56 93 LEU A N 1
ATOM 734 C CA . LEU A 1 93 ? 25.474 1.376 -19.284 1.00 96.56 93 LEU A CA 1
ATOM 735 C C . LEU A 1 93 ? 25.299 2.594 -20.194 1.00 96.56 93 LEU A C 1
ATOM 737 O O . LEU A 1 93 ? 25.754 2.574 -21.333 1.00 96.56 93 LEU A O 1
ATOM 741 N N . THR A 1 94 ? 24.690 3.666 -19.696 1.00 96.88 94 THR A N 1
ATOM 742 C CA . THR A 1 94 ? 24.436 4.876 -20.484 1.00 96.88 94 THR A CA 1
ATOM 743 C C . THR A 1 94 ? 25.661 5.749 -20.744 1.00 96.88 94 THR A C 1
ATOM 745 O O . THR A 1 94 ? 25.563 6.695 -21.515 1.00 96.88 94 THR A O 1
ATOM 748 N N . GLU A 1 95 ? 26.826 5.412 -20.183 1.00 96.94 95 GLU A N 1
ATOM 749 C CA . GLU A 1 95 ? 28.101 6.051 -20.544 1.00 96.94 95 GLU A CA 1
ATOM 750 C C . GLU A 1 95 ? 28.529 5.735 -21.989 1.00 96.94 95 GLU A C 1
ATOM 752 O O . GLU A 1 95 ? 29.337 6.457 -22.572 1.00 96.94 95 GLU A O 1
ATOM 757 N N . HIS A 1 96 ? 28.003 4.661 -22.591 1.00 97.81 96 HIS A N 1
ATOM 758 C CA . HIS A 1 96 ? 28.322 4.313 -23.971 1.00 97.81 96 HIS A CA 1
ATOM 759 C C . HIS A 1 96 ? 27.494 5.146 -24.969 1.00 97.81 96 HIS A C 1
ATOM 761 O O . HIS A 1 96 ? 26.263 5.109 -24.908 1.00 97.81 96 HIS A O 1
ATOM 767 N N . PRO A 1 97 ? 28.107 5.788 -25.983 1.00 96.69 97 PRO A N 1
ATOM 768 C CA . PRO A 1 97 ? 27.430 6.755 -26.862 1.00 96.69 97 PRO A CA 1
ATOM 769 C C . PRO A 1 97 ? 26.291 6.165 -27.710 1.00 96.69 97 PRO A C 1
ATOM 771 O O . PRO A 1 97 ? 25.386 6.875 -28.139 1.00 96.69 97 PRO A O 1
ATOM 774 N N . LEU A 1 98 ? 26.319 4.854 -27.962 1.00 96.50 98 LEU A N 1
ATOM 775 C CA . LEU A 1 98 ? 25.266 4.145 -28.706 1.00 96.50 98 LEU A CA 1
ATOM 776 C C . LEU A 1 98 ? 24.049 3.738 -27.861 1.00 96.50 98 LEU A C 1
ATOM 778 O O . LEU A 1 98 ? 23.081 3.201 -28.406 1.00 96.50 98 LEU A O 1
ATOM 782 N N . ILE A 1 99 ? 24.093 3.935 -26.543 1.00 97.62 99 ILE A N 1
ATOM 783 C CA . ILE A 1 99 ? 23.018 3.543 -25.634 1.00 97.62 99 ILE A CA 1
ATOM 784 C C . ILE A 1 99 ? 22.199 4.777 -25.293 1.00 97.62 99 ILE A C 1
ATOM 786 O O . ILE A 1 99 ? 22.684 5.708 -24.663 1.00 97.62 99 ILE A O 1
ATOM 790 N N . LYS A 1 100 ? 20.931 4.775 -25.704 1.00 97.75 100 LYS A N 1
ATOM 791 C CA . LYS A 1 100 ? 20.011 5.883 -25.443 1.00 97.75 100 LYS A CA 1
ATOM 792 C C . LYS A 1 100 ? 19.453 5.774 -24.016 1.00 97.75 100 LYS A C 1
ATOM 794 O O . LYS A 1 100 ? 18.710 4.821 -23.760 1.00 97.75 100 LYS A O 1
ATOM 799 N N . PRO A 1 101 ? 19.735 6.728 -23.106 1.00 97.69 101 PRO A N 1
ATOM 800 C CA . PRO A 1 101 ? 19.369 6.601 -21.692 1.00 97.69 101 PRO A CA 1
ATOM 801 C C . PRO A 1 101 ? 17.870 6.434 -21.451 1.00 97.69 101 PRO A C 1
ATOM 803 O O . PRO A 1 101 ? 17.453 5.498 -20.770 1.00 97.69 101 PRO A O 1
ATOM 806 N N . ALA A 1 102 ? 17.059 7.280 -22.096 1.00 98.00 102 ALA A N 1
ATOM 807 C CA . ALA A 1 102 ? 15.604 7.234 -21.986 1.00 98.00 102 ALA A CA 1
ATOM 808 C C . ALA A 1 102 ? 15.033 5.870 -22.400 1.00 98.00 102 ALA A C 1
ATOM 810 O O . ALA A 1 102 ? 14.254 5.265 -21.672 1.00 98.00 102 ALA A O 1
ATOM 811 N N . ILE A 1 103 ? 15.491 5.337 -23.534 1.00 98.06 103 ILE A N 1
ATOM 812 C CA . ILE A 1 103 ? 15.019 4.049 -24.053 1.00 98.06 103 ILE A CA 1
ATOM 813 C C . ILE A 1 103 ? 15.432 2.909 -23.124 1.00 98.06 103 ILE A C 1
ATOM 815 O O . ILE A 1 103 ? 14.620 2.036 -22.831 1.00 98.06 103 ILE A O 1
ATOM 819 N N . LEU A 1 104 ? 16.680 2.906 -22.646 1.00 97.88 104 LEU A N 1
ATOM 820 C CA . LEU A 1 104 ? 17.166 1.850 -21.762 1.00 97.88 104 LEU A CA 1
ATOM 821 C C . LEU A 1 104 ? 16.377 1.813 -20.446 1.00 97.88 104 LEU A C 1
ATOM 823 O O . LEU A 1 104 ? 15.950 0.734 -20.034 1.00 97.88 104 LEU A O 1
ATOM 827 N N . GLY A 1 105 ? 16.168 2.976 -19.819 1.00 97.62 105 GLY A N 1
ATOM 828 C CA . GLY A 1 105 ? 15.388 3.115 -18.589 1.00 97.62 105 GLY A CA 1
ATOM 829 C C . GLY A 1 105 ? 13.936 2.673 -18.774 1.00 97.62 105 GLY A C 1
ATOM 830 O O . GLY A 1 105 ? 13.478 1.769 -18.075 1.00 97.62 105 GLY A O 1
ATOM 831 N N . ASN A 1 106 ? 13.246 3.221 -19.779 1.00 98.44 106 ASN A N 1
ATOM 832 C CA . ASN A 1 106 ? 11.836 2.913 -20.043 1.00 98.44 106 ASN A CA 1
ATOM 833 C C . ASN A 1 106 ? 11.630 1.426 -20.361 1.00 98.44 106 ASN A C 1
ATOM 835 O O . ASN A 1 106 ? 10.729 0.789 -19.817 1.00 98.44 106 ASN A O 1
ATOM 839 N N . MET A 1 107 ? 12.505 0.834 -21.183 1.00 97.81 107 MET A N 1
ATOM 840 C CA . MET A 1 107 ? 12.450 -0.600 -21.483 1.00 97.81 107 MET A CA 1
ATOM 841 C C . MET A 1 107 ? 12.749 -1.449 -20.245 1.00 97.81 107 MET A C 1
ATOM 843 O O . MET A 1 107 ? 12.108 -2.479 -20.044 1.00 97.81 107 MET A O 1
ATOM 847 N N . LYS A 1 108 ? 13.694 -1.035 -19.390 1.00 96.19 108 LYS A N 1
ATOM 848 C CA . LYS A 1 108 ? 13.979 -1.721 -18.123 1.00 96.19 108 LYS A CA 1
ATOM 849 C C . LYS A 1 108 ? 12.746 -1.727 -17.217 1.00 96.19 108 LYS A C 1
ATOM 851 O O . LYS A 1 108 ? 12.394 -2.793 -16.702 1.00 96.19 108 LYS A O 1
ATOM 856 N N . LEU A 1 109 ? 12.086 -0.578 -17.067 1.00 96.81 109 LEU A N 1
ATOM 857 C CA . LEU A 1 109 ? 10.854 -0.442 -16.294 1.00 96.81 109 LEU A CA 1
ATOM 858 C C . LEU A 1 109 ? 9.751 -1.337 -16.854 1.00 96.81 109 LEU A C 1
ATOM 860 O O . LEU A 1 109 ? 9.259 -2.202 -16.135 1.00 96.81 109 LEU A O 1
ATOM 864 N N . LYS A 1 110 ? 9.435 -1.215 -18.144 1.00 96.31 110 LYS A N 1
ATOM 865 C CA . LYS A 1 110 ? 8.370 -1.993 -18.785 1.00 96.31 110 LYS A CA 1
ATOM 866 C C . LYS A 1 110 ? 8.590 -3.507 -18.691 1.00 96.31 110 LYS A C 1
ATOM 868 O O . LYS A 1 110 ? 7.683 -4.242 -18.313 1.00 96.31 110 LYS A O 1
ATOM 873 N N . LEU A 1 111 ? 9.803 -3.983 -18.989 1.00 94.31 111 LEU A N 1
ATOM 874 C CA . LEU A 1 111 ? 10.108 -5.420 -19.065 1.00 94.31 111 LEU A CA 1
ATOM 875 C C . LEU A 1 111 ? 10.147 -6.130 -17.708 1.00 94.31 111 LEU A C 1
ATOM 877 O O . LEU A 1 111 ? 10.055 -7.355 -17.663 1.00 94.31 111 LEU A O 1
ATOM 881 N N . SER A 1 112 ? 10.363 -5.395 -16.616 1.00 92.50 112 SER A N 1
ATOM 882 C CA . SER A 1 112 ? 10.643 -6.007 -15.309 1.00 92.50 112 SER A CA 1
ATOM 883 C C . SER A 1 112 ? 9.977 -5.326 -14.118 1.00 92.50 112 SER A C 1
ATOM 885 O O . SER A 1 112 ? 10.245 -5.719 -12.986 1.00 92.50 112 SER A O 1
ATOM 887 N N . LYS A 1 113 ? 9.157 -4.296 -14.360 1.00 94.75 113 LYS A N 1
ATOM 888 C CA . LYS A 1 113 ? 8.480 -3.477 -13.340 1.00 94.75 113 LYS A CA 1
ATOM 889 C C . LYS A 1 113 ? 9.448 -2.904 -12.294 1.00 94.75 113 LYS A C 1
ATOM 891 O O . LYS A 1 113 ? 9.145 -2.797 -11.112 1.00 94.75 113 LYS A O 1
ATOM 896 N N . ARG A 1 114 ? 10.673 -2.589 -12.732 1.00 94.25 114 ARG A N 1
ATOM 897 C CA . ARG A 1 114 ? 11.807 -2.156 -11.899 1.00 94.25 114 ARG A CA 1
ATOM 898 C C . ARG A 1 114 ? 12.686 -1.178 -12.665 1.00 94.25 114 ARG A C 1
ATOM 900 O O . ARG A 1 114 ? 12.890 -1.385 -13.856 1.00 94.25 114 ARG A O 1
ATOM 907 N N . GLY A 1 115 ? 13.313 -0.218 -11.998 1.00 95.62 115 GLY A N 1
ATOM 908 C CA . GLY A 1 115 ? 14.106 0.855 -12.613 1.00 95.62 115 GLY A CA 1
ATOM 909 C C . GLY A 1 115 ? 13.407 2.214 -12.623 1.00 95.62 115 GLY A C 1
ATOM 910 O O . GLY A 1 115 ? 13.939 3.155 -13.212 1.00 95.62 115 GLY A O 1
ATOM 911 N N . ILE A 1 116 ? 12.226 2.338 -12.003 1.00 97.75 116 ILE A N 1
ATOM 912 C CA . ILE A 1 116 ? 11.456 3.588 -12.031 1.00 97.75 116 ILE A CA 1
ATOM 913 C C . ILE A 1 116 ? 12.201 4.744 -11.359 1.00 97.75 116 ILE A C 1
ATOM 915 O O . ILE A 1 116 ? 12.105 5.870 -11.836 1.00 97.75 116 ILE A O 1
ATOM 919 N N . LYS A 1 117 ? 13.018 4.466 -10.333 1.00 97.56 117 LYS A N 1
ATOM 920 C CA . LYS A 1 117 ? 13.870 5.471 -9.686 1.00 97.56 117 LYS A CA 1
ATOM 921 C C . LYS A 1 117 ? 14.757 6.188 -10.701 1.00 97.56 117 LYS A C 1
ATOM 923 O O . LYS A 1 117 ? 14.673 7.402 -10.849 1.00 97.56 117 LYS A O 1
ATOM 928 N N . TYR A 1 118 ? 15.522 5.412 -11.470 1.00 97.69 118 TYR A N 1
ATOM 929 C CA . TYR A 1 118 ? 16.355 5.944 -12.547 1.00 97.69 118 TYR A CA 1
ATOM 930 C C . TYR A 1 118 ? 15.522 6.727 -13.567 1.00 97.69 118 TYR A C 1
ATOM 932 O O . TYR A 1 118 ? 15.931 7.800 -14.009 1.00 97.69 118 TYR A O 1
ATOM 940 N N . CYS A 1 119 ? 14.352 6.196 -13.934 1.00 98.50 119 CYS A N 1
ATOM 941 C CA . CYS A 1 119 ? 13.497 6.794 -14.952 1.00 98.50 119 CYS A CA 1
ATOM 942 C C . CYS A 1 119 ? 12.979 8.181 -14.550 1.00 98.50 119 CYS A C 1
ATOM 944 O O . CYS A 1 119 ? 12.987 9.087 -15.388 1.00 98.50 119 CYS A O 1
ATOM 946 N N . LEU A 1 120 ? 12.561 8.337 -13.290 1.00 98.25 120 LEU A N 1
ATOM 947 C CA . LEU A 1 120 ? 12.071 9.591 -12.718 1.00 98.25 120 LEU A CA 1
ATOM 948 C C . LEU A 1 120 ? 13.208 10.602 -12.521 1.00 98.25 120 LEU A C 1
ATOM 950 O O . LEU A 1 120 ? 13.095 11.737 -12.979 1.00 98.25 120 LEU A O 1
ATOM 954 N N . GLU A 1 121 ? 14.328 10.185 -11.919 1.00 97.31 121 GLU A N 1
ATOM 955 C CA . GLU A 1 121 ? 15.495 11.051 -11.672 1.00 97.31 121 GLU A CA 1
ATOM 956 C C . GLU A 1 121 ? 16.086 11.615 -12.975 1.00 97.31 121 GLU A C 1
ATOM 958 O O . GLU A 1 121 ? 16.503 12.771 -13.023 1.00 97.31 121 GLU A O 1
ATOM 963 N N . ASN A 1 122 ? 16.069 10.824 -14.054 1.00 97.31 122 ASN A N 1
ATOM 964 C CA . ASN A 1 122 ? 16.618 11.209 -15.358 1.00 97.31 122 ASN A CA 1
ATOM 965 C C . ASN A 1 122 ? 15.553 11.681 -16.362 1.00 97.31 122 ASN A C 1
ATOM 967 O O . ASN A 1 122 ? 15.878 11.879 -17.532 1.00 97.31 122 ASN A O 1
ATOM 971 N N . LYS A 1 123 ? 14.288 11.842 -15.941 1.00 97.81 123 LYS A N 1
ATOM 972 C CA . LYS A 1 123 ? 13.172 12.330 -16.781 1.00 97.81 123 LYS A CA 1
ATOM 973 C C . LYS A 1 123 ? 13.076 11.617 -18.138 1.00 97.81 123 LYS A C 1
ATOM 975 O O . LYS A 1 123 ? 12.919 12.231 -19.191 1.00 97.81 123 LYS A O 1
ATOM 980 N N . THR A 1 124 ? 13.199 10.295 -18.103 1.00 98.06 124 THR A N 1
ATOM 981 C CA . THR A 1 124 ? 13.263 9.425 -19.295 1.00 98.06 124 THR A CA 1
ATOM 982 C C . THR A 1 124 ? 11.959 9.361 -20.102 1.00 98.06 124 THR A C 1
ATOM 984 O O . THR A 1 124 ? 11.981 9.032 -21.289 1.00 98.06 124 THR A O 1
ATOM 987 N N . ALA A 1 125 ? 10.833 9.692 -19.473 1.00 98.06 125 ALA A N 1
ATOM 988 C CA . ALA A 1 125 ? 9.518 9.920 -20.066 1.00 98.06 125 ALA A CA 1
ATOM 989 C C . ALA A 1 125 ? 8.679 10.769 -19.086 1.00 98.06 125 ALA A C 1
ATOM 991 O O . ALA A 1 125 ? 9.083 10.921 -17.927 1.00 98.06 125 ALA A O 1
ATOM 992 N N . PRO A 1 126 ? 7.520 11.316 -19.504 1.00 98.44 126 PRO A N 1
ATOM 993 C CA . PRO A 1 126 ? 6.563 11.916 -18.576 1.00 98.44 126 PRO A CA 1
ATOM 994 C C . PRO A 1 126 ? 6.227 10.959 -17.426 1.00 98.44 126 PRO A C 1
ATOM 996 O O . PRO A 1 126 ? 5.978 9.774 -17.665 1.00 98.44 126 PRO A O 1
ATOM 999 N N . ALA A 1 127 ? 6.188 11.457 -16.187 1.00 98.44 127 ALA A N 1
ATOM 1000 C CA . ALA A 1 127 ? 6.007 10.610 -15.007 1.00 98.44 127 ALA A CA 1
ATOM 1001 C C . ALA A 1 127 ? 4.702 9.805 -15.062 1.00 98.44 127 ALA A C 1
ATOM 1003 O O . ALA A 1 127 ? 4.715 8.626 -14.727 1.00 98.44 127 ALA A O 1
ATOM 1004 N N . LEU A 1 128 ? 3.618 10.377 -15.601 1.00 98.44 128 LEU A N 1
ATOM 1005 C CA . LEU A 1 128 ? 2.363 9.655 -15.837 1.00 98.44 128 LEU A CA 1
ATOM 1006 C C . LEU A 1 128 ? 2.562 8.371 -16.663 1.00 98.44 128 LEU A C 1
ATOM 1008 O O . LEU A 1 128 ? 2.026 7.324 -16.309 1.00 98.44 128 LEU A O 1
ATOM 1012 N N . GLN A 1 129 ? 3.359 8.429 -17.737 1.00 98.06 129 GLN A N 1
ATOM 1013 C CA . GLN A 1 129 ? 3.636 7.260 -18.581 1.00 98.06 129 GLN A CA 1
ATOM 1014 C C . GLN A 1 129 ? 4.470 6.214 -17.835 1.00 98.06 129 GLN A C 1
ATOM 1016 O O . GLN A 1 129 ? 4.209 5.022 -17.957 1.00 98.06 129 GLN A O 1
ATOM 1021 N N . LEU A 1 130 ? 5.446 6.651 -17.034 1.00 98.62 130 LEU A N 1
ATOM 1022 C CA . LEU A 1 130 ? 6.265 5.755 -16.212 1.00 98.62 130 LEU A CA 1
ATOM 1023 C C . LEU A 1 130 ? 5.431 5.061 -15.128 1.00 98.62 130 LEU A C 1
ATOM 1025 O O . LEU A 1 130 ? 5.574 3.862 -14.908 1.00 98.62 130 LEU A O 1
ATOM 1029 N N . LEU A 1 131 ? 4.547 5.805 -14.465 1.00 98.56 131 LEU A N 1
ATOM 1030 C CA . LEU A 1 131 ? 3.660 5.289 -13.426 1.00 98.56 131 LEU A CA 1
ATOM 1031 C C . LEU A 1 131 ? 2.629 4.309 -13.994 1.00 98.56 131 LEU A C 1
ATOM 1033 O O . LEU A 1 131 ? 2.343 3.304 -13.352 1.00 98.56 131 LEU A O 1
ATOM 1037 N N . GLN A 1 132 ? 2.130 4.547 -15.213 1.00 97.94 132 GLN A N 1
ATOM 1038 C CA . GLN A 1 132 ? 1.185 3.653 -15.889 1.00 97.94 132 GLN A CA 1
ATOM 1039 C C . GLN A 1 132 ? 1.740 2.232 -16.062 1.00 97.94 132 GLN A C 1
ATOM 1041 O O . GLN A 1 132 ? 0.979 1.268 -16.006 1.00 97.94 132 GLN A O 1
ATOM 1046 N N . GLU A 1 133 ? 3.060 2.085 -16.216 1.00 97.62 133 GLU A N 1
ATOM 1047 C CA . GLU A 1 133 ? 3.714 0.775 -16.285 1.00 97.62 133 GLU A CA 1
ATOM 1048 C C . GLU A 1 133 ? 3.614 -0.014 -14.975 1.00 97.62 133 GLU A C 1
ATOM 1050 O O . GLU A 1 133 ? 3.813 -1.224 -14.991 1.00 97.62 133 GLU A O 1
ATOM 1055 N N . LEU A 1 134 ? 3.324 0.629 -13.846 1.00 98.19 134 LEU A N 1
ATOM 1056 C CA . LEU A 1 134 ? 3.228 0.001 -12.526 1.00 98.19 134 LEU A CA 1
ATOM 1057 C C . LEU A 1 134 ? 1.786 -0.117 -12.015 1.00 98.19 134 LEU A C 1
ATOM 1059 O O . LEU A 1 134 ? 1.560 -0.507 -10.866 1.00 98.19 134 LEU A O 1
ATOM 1063 N N . VAL A 1 135 ? 0.816 0.222 -12.865 1.00 98.06 135 VAL A N 1
ATOM 1064 C CA . VAL A 1 135 ? -0.602 0.001 -12.598 1.00 98.06 135 VAL A CA 1
ATOM 1065 C C . VAL A 1 135 ? -0.980 -1.406 -13.049 1.00 98.06 135 VAL A C 1
ATOM 1067 O O . VAL A 1 135 ? -0.768 -1.776 -14.204 1.00 98.06 135 VAL A O 1
ATOM 1070 N N . GLU A 1 136 ? -1.592 -2.171 -12.151 1.00 97.25 136 GLU A N 1
ATOM 1071 C CA . GLU A 1 136 ? -2.224 -3.452 -12.459 1.00 97.25 136 GLU A CA 1
ATOM 1072 C C . GLU A 1 136 ? -3.657 -3.431 -11.912 1.00 97.25 136 GLU A C 1
ATOM 1074 O O . GLU A 1 136 ? -3.890 -3.345 -10.704 1.00 97.25 136 GLU A O 1
ATOM 1079 N N . GLY A 1 137 ? -4.640 -3.452 -12.818 1.00 96.88 137 GLY A N 1
ATOM 1080 C CA . GLY A 1 137 ? -6.047 -3.257 -12.461 1.00 96.88 137 GLY A CA 1
ATOM 1081 C C . GLY A 1 137 ? -6.284 -1.895 -11.798 1.00 96.88 137 GLY A C 1
ATOM 1082 O O . GLY A 1 137 ? -5.908 -0.859 -12.338 1.00 96.88 137 GLY A O 1
ATOM 1083 N N . GLU A 1 138 ? -6.899 -1.907 -10.616 1.00 98.00 138 GLU A N 1
ATOM 1084 C CA . GLU A 1 138 ? -7.188 -0.714 -9.801 1.00 98.00 138 GLU A CA 1
ATOM 1085 C C . GLU A 1 138 ? -6.101 -0.459 -8.732 1.00 98.00 138 GLU A C 1
ATOM 1087 O O . GLU A 1 138 ? -6.350 0.230 -7.739 1.00 98.00 138 GLU A O 1
ATOM 1092 N N . THR A 1 139 ? -4.900 -1.031 -8.909 1.00 98.75 139 THR A N 1
ATOM 1093 C CA . THR A 1 139 ? -3.776 -0.908 -7.967 1.00 98.75 139 THR A CA 1
ATOM 1094 C C . THR A 1 139 ? -2.550 -0.272 -8.614 1.00 98.75 139 THR A C 1
ATOM 1096 O O . THR A 1 139 ? -2.109 -0.710 -9.674 1.00 98.75 139 THR A O 1
ATOM 1099 N N . LEU A 1 140 ? -1.956 0.721 -7.944 1.00 98.69 140 LEU A N 1
ATOM 1100 C CA . LEU A 1 140 ? -0.646 1.276 -8.294 1.00 98.69 140 LEU A CA 1
ATOM 1101 C C . LEU A 1 140 ? 0.419 0.750 -7.325 1.00 98.69 140 LEU A C 1
ATOM 1103 O O . LEU A 1 140 ? 0.406 1.065 -6.130 1.00 98.69 140 LEU A O 1
ATOM 1107 N N . TYR A 1 141 ? 1.356 -0.038 -7.857 1.00 98.31 141 TYR A N 1
ATOM 1108 C CA . TYR A 1 141 ? 2.466 -0.610 -7.100 1.00 98.31 141 TYR A CA 1
ATOM 1109 C C . TYR A 1 141 ? 3.695 0.290 -7.184 1.00 98.31 141 TYR A C 1
ATOM 1111 O O . TYR A 1 141 ? 4.402 0.305 -8.183 1.00 98.31 141 TYR A O 1
ATOM 1119 N N . LEU A 1 142 ? 3.979 1.017 -6.108 1.00 97.31 142 LEU A N 1
ATOM 1120 C CA . LEU A 1 142 ? 5.161 1.862 -5.931 1.00 97.31 142 LEU A CA 1
ATOM 1121 C C . LEU A 1 142 ? 6.039 1.412 -4.758 1.00 97.31 142 LEU A C 1
ATOM 1123 O O . LEU A 1 142 ? 6.823 2.199 -4.238 1.00 97.31 142 LEU A O 1
ATOM 1127 N N . ASN A 1 143 ? 5.946 0.157 -4.330 1.00 96.25 143 ASN A N 1
ATOM 1128 C CA . ASN A 1 143 ? 6.644 -0.309 -3.141 1.00 96.25 143 ASN A CA 1
ATOM 1129 C C . ASN A 1 143 ? 8.096 -0.741 -3.387 1.00 96.25 143 ASN A C 1
ATOM 1131 O O . ASN A 1 143 ? 8.405 -1.437 -4.353 1.00 96.25 143 ASN A O 1
ATOM 1135 N N . ASN A 1 144 ? 8.973 -0.423 -2.432 1.00 95.56 144 ASN A N 1
ATOM 1136 C CA . ASN A 1 144 ? 10.392 -0.794 -2.415 1.00 95.56 144 ASN A CA 1
ATOM 1137 C C . ASN A 1 144 ? 11.196 -0.265 -3.615 1.00 95.56 144 ASN A C 1
ATOM 1139 O O . ASN A 1 144 ? 12.080 -0.962 -4.127 1.00 95.56 144 ASN A O 1
ATOM 1143 N N . PHE A 1 145 ? 10.902 0.963 -4.056 1.00 96.50 145 PHE A N 1
ATOM 1144 C CA . PHE A 1 145 ? 11.620 1.605 -5.156 1.00 96.50 145 PHE A CA 1
ATOM 1145 C C . PHE A 1 145 ? 12.704 2.598 -4.711 1.00 96.50 145 PHE A C 1
ATOM 1147 O O . PHE A 1 145 ? 13.360 3.210 -5.554 1.00 96.50 145 PHE A O 1
ATOM 1154 N N . GLU A 1 146 ? 12.936 2.749 -3.402 1.00 96.69 146 GLU A N 1
ATOM 1155 C CA . GLU A 1 146 ? 13.916 3.700 -2.854 1.00 96.69 146 GLU A CA 1
ATOM 1156 C C . GLU A 1 146 ? 13.728 5.130 -3.412 1.00 96.69 146 GLU A C 1
ATOM 1158 O O . GLU A 1 146 ? 14.710 5.856 -3.619 1.00 96.69 146 GLU A O 1
ATOM 1163 N N . LEU A 1 147 ? 12.474 5.508 -3.703 1.00 97.81 147 LEU A N 1
ATOM 1164 C CA . LEU A 1 147 ? 12.107 6.821 -4.230 1.00 97.81 147 LEU A CA 1
ATOM 1165 C C . LEU A 1 147 ? 12.246 7.880 -3.142 1.00 97.81 147 LEU A C 1
ATOM 1167 O O . LEU A 1 147 ? 11.810 7.666 -2.013 1.00 97.81 147 LEU A O 1
ATOM 1171 N N . THR A 1 148 ? 12.822 9.027 -3.491 1.00 97.19 148 THR A N 1
ATOM 1172 C CA . THR A 1 148 ? 12.996 10.181 -2.592 1.00 97.19 148 THR A CA 1
ATOM 1173 C C . THR A 1 148 ? 11.878 11.215 -2.714 1.00 97.19 148 THR A C 1
ATOM 1175 O O . THR A 1 148 ? 11.795 12.111 -1.881 1.00 97.19 148 THR A O 1
ATOM 1178 N N . PHE A 1 149 ? 10.986 11.064 -3.697 1.00 98.06 149 PHE A N 1
ATOM 1179 C CA . PHE A 1 149 ? 9.750 11.834 -3.844 1.00 98.06 149 PHE A CA 1
ATOM 1180 C C . PHE A 1 149 ? 8.650 10.971 -4.483 1.00 98.06 149 PHE A C 1
ATOM 1182 O O . PHE A 1 149 ? 8.949 9.991 -5.172 1.00 98.06 149 PHE A O 1
ATOM 1189 N N . LEU A 1 150 ? 7.387 11.349 -4.277 1.00 98.19 150 LEU A N 1
ATOM 1190 C CA . LEU A 1 150 ? 6.226 10.760 -4.947 1.00 98.19 150 LEU A CA 1
ATOM 1191 C C . LEU A 1 150 ? 5.694 11.761 -6.000 1.00 98.19 150 LEU A C 1
ATOM 1193 O O . LEU A 1 150 ? 5.360 12.881 -5.616 1.00 98.19 150 LEU A O 1
ATOM 1197 N N . PRO A 1 151 ? 5.638 11.419 -7.305 1.00 98.19 151 PRO A N 1
ATOM 1198 C CA . PRO A 1 151 ? 5.229 12.369 -8.350 1.00 98.19 151 PRO A CA 1
ATOM 1199 C C . PRO A 1 151 ? 3.775 12.845 -8.214 1.00 98.19 151 PRO A C 1
ATOM 1201 O O . PRO A 1 151 ? 2.902 12.067 -7.824 1.00 98.19 151 PRO A O 1
ATOM 1204 N N . GLU A 1 152 ? 3.488 14.091 -8.609 1.00 98.50 152 GLU A N 1
ATOM 1205 C CA . GLU A 1 152 ? 2.129 14.662 -8.571 1.00 98.50 152 GLU A CA 1
ATOM 1206 C C . GLU A 1 152 ? 1.137 13.890 -9.450 1.00 98.50 152 GLU A C 1
ATOM 1208 O O . GLU A 1 152 ? -0.050 13.799 -9.127 1.00 98.50 152 GLU A O 1
ATOM 1213 N N . GLU A 1 153 ? 1.618 13.273 -10.529 1.00 98.62 153 GLU A N 1
ATOM 1214 C CA . GLU A 1 153 ? 0.822 12.495 -11.475 1.00 98.62 153 GLU A CA 1
ATOM 1215 C C . GLU A 1 153 ? 0.183 11.250 -10.847 1.00 98.62 153 GLU A C 1
ATOM 1217 O O . GLU A 1 153 ? -0.763 10.706 -11.412 1.00 98.62 153 GLU A O 1
ATOM 1222 N N . VAL A 1 154 ? 0.616 10.825 -9.652 1.00 98.62 154 VAL A N 1
ATOM 1223 C CA . VAL A 1 154 ? -0.086 9.781 -8.886 1.00 98.62 154 VAL A CA 1
ATOM 1224 C C . VAL A 1 154 ? -1.548 10.171 -8.643 1.00 98.62 154 VAL A C 1
ATOM 1226 O O . VAL A 1 154 ? -2.432 9.325 -8.738 1.00 98.62 154 VAL A O 1
ATOM 1229 N N . GLY A 1 155 ? -1.834 11.458 -8.429 1.00 98.25 155 GLY A N 1
ATOM 1230 C CA . GLY A 1 155 ? -3.199 11.967 -8.270 1.00 98.25 155 GLY A CA 1
ATOM 1231 C C . GLY A 1 155 ? -4.050 11.954 -9.547 1.00 98.25 155 GLY A C 1
ATOM 1232 O O . GLY A 1 155 ? -5.225 12.307 -9.499 1.00 98.25 155 GLY A O 1
ATOM 1233 N N . MET A 1 156 ? -3.497 11.569 -10.702 1.00 98.50 156 MET A N 1
ATOM 1234 C CA . MET A 1 156 ? -4.254 11.464 -11.956 1.00 98.50 156 MET A CA 1
ATOM 1235 C C . MET A 1 156 ? -4.965 10.112 -12.108 1.00 98.50 156 MET A C 1
ATOM 1237 O O . MET A 1 156 ? -5.886 9.993 -12.916 1.00 98.50 156 MET A O 1
ATOM 1241 N N . PHE A 1 157 ? -4.592 9.096 -11.325 1.00 98.38 157 PHE A N 1
ATOM 1242 C CA . PHE A 1 157 ? -5.184 7.758 -11.393 1.00 98.38 157 PHE A CA 1
ATOM 1243 C C . PHE A 1 157 ? -6.467 7.655 -10.551 1.00 98.38 157 PHE A C 1
ATOM 1245 O O . PHE A 1 157 ? -6.569 6.859 -9.622 1.00 98.38 157 PHE A O 1
ATOM 1252 N N . THR A 1 158 ? -7.483 8.452 -10.886 1.00 97.81 158 THR A N 1
ATOM 1253 C CA . THR A 1 158 ? -8.723 8.624 -10.090 1.00 97.81 158 THR A CA 1
ATOM 1254 C C . THR A 1 158 ? -9.573 7.359 -9.909 1.00 97.81 158 THR A C 1
ATOM 1256 O O . THR A 1 158 ? -10.524 7.362 -9.131 1.00 97.81 158 THR A O 1
ATOM 1259 N N . GLN A 1 159 ? -9.253 6.276 -10.623 1.00 97.94 159 GLN A N 1
ATOM 1260 C CA . GLN A 1 159 ? -9.922 4.977 -10.503 1.00 97.94 159 GLN A CA 1
ATOM 1261 C C . GLN A 1 159 ? -9.216 4.004 -9.543 1.00 97.94 159 GLN A C 1
ATOM 1263 O O . GLN A 1 159 ? -9.684 2.880 -9.390 1.00 97.94 159 GLN A O 1
ATOM 1268 N N . LEU A 1 160 ? -8.095 4.393 -8.922 1.00 98.50 160 LEU A N 1
ATOM 1269 C CA . LEU A 1 160 ? -7.382 3.519 -7.991 1.00 98.50 160 LEU A CA 1
ATOM 1270 C C . LEU A 1 160 ? -8.222 3.205 -6.755 1.00 98.50 160 LEU A C 1
ATOM 1272 O O . LEU A 1 160 ? -8.752 4.112 -6.117 1.00 98.50 160 LEU A O 1
ATOM 1276 N N . LYS A 1 161 ? -8.228 1.924 -6.382 1.00 98.62 161 LYS A N 1
ATOM 1277 C CA . LYS A 1 161 ? -8.685 1.431 -5.076 1.00 98.62 161 LYS A CA 1
ATOM 1278 C C . LYS A 1 161 ? -7.529 1.170 -4.125 1.00 98.62 161 LYS A C 1
ATOM 1280 O O . LYS A 1 161 ? -7.680 1.356 -2.923 1.00 98.62 161 LYS A O 1
ATOM 1285 N N . THR A 1 162 ? -6.356 0.814 -4.651 1.00 98.81 162 THR A N 1
ATOM 1286 C CA . THR A 1 162 ? -5.173 0.535 -3.827 1.00 98.81 162 THR A CA 1
ATOM 1287 C C . THR A 1 162 ? -3.958 1.328 -4.295 1.00 98.81 162 THR A C 1
ATOM 1289 O O . THR A 1 162 ? -3.573 1.285 -5.464 1.00 98.81 162 THR A O 1
ATOM 1292 N N . LEU A 1 163 ? -3.302 2.010 -3.356 1.00 98.75 163 LEU A N 1
ATOM 1293 C CA . LEU A 1 163 ? -2.029 2.697 -3.563 1.00 98.75 163 LEU A CA 1
ATOM 1294 C C . LEU A 1 163 ? -0.978 2.116 -2.613 1.00 98.75 163 LEU A C 1
ATOM 1296 O O . LEU A 1 163 ? -1.061 2.284 -1.396 1.00 98.75 163 LEU A O 1
ATOM 1300 N N . ASN A 1 164 ? 0.033 1.441 -3.162 1.00 98.62 164 ASN A N 1
ATOM 1301 C CA . ASN A 1 164 ? 1.117 0.880 -2.362 1.00 98.62 164 ASN A CA 1
ATOM 1302 C C . ASN A 1 164 ? 2.413 1.662 -2.564 1.00 98.62 164 ASN A C 1
ATOM 1304 O O . ASN A 1 164 ? 3.101 1.468 -3.556 1.00 98.62 164 ASN A O 1
ATOM 1308 N N . ILE A 1 165 ? 2.770 2.500 -1.597 1.00 98.25 165 ILE A N 1
ATOM 1309 C CA . ILE A 1 165 ? 3.974 3.341 -1.610 1.00 98.25 165 ILE A CA 1
ATOM 1310 C C . ILE A 1 165 ? 4.994 2.934 -0.537 1.00 98.25 165 ILE A C 1
ATOM 1312 O O . ILE A 1 165 ? 5.925 3.682 -0.249 1.00 98.25 165 ILE A O 1
ATOM 1316 N N . SER A 1 166 ? 4.826 1.753 0.059 1.00 98.06 166 SER A N 1
ATOM 1317 C CA . SER A 1 166 ? 5.657 1.259 1.162 1.00 98.06 166 SER A CA 1
ATOM 1318 C C . SER A 1 166 ? 7.136 1.074 0.792 1.00 98.06 166 SER A C 1
ATOM 1320 O O . SER A 1 166 ? 7.475 0.756 -0.345 1.00 98.06 166 SER A O 1
ATOM 1322 N N . GLY A 1 167 ? 8.046 1.220 1.756 1.00 96.94 167 GLY A N 1
ATOM 1323 C CA . GLY A 1 167 ? 9.474 0.942 1.542 1.00 96.94 167 GLY A CA 1
ATOM 1324 C C . GLY A 1 167 ? 10.190 1.959 0.646 1.00 96.94 167 GLY A C 1
ATOM 1325 O O . GLY A 1 167 ? 11.106 1.595 -0.095 1.00 96.94 167 GLY A O 1
ATOM 1326 N N . ASN A 1 168 ? 9.758 3.220 0.675 1.00 98.12 168 ASN A N 1
ATOM 1327 C CA . ASN A 1 168 ? 10.428 4.327 -0.009 1.00 98.12 168 ASN A CA 1
ATOM 1328 C C . ASN A 1 168 ? 11.098 5.285 0.985 1.00 98.12 168 ASN A C 1
ATOM 1330 O O . ASN A 1 168 ? 11.111 5.046 2.187 1.00 98.12 168 ASN A O 1
ATOM 1334 N N . LEU A 1 169 ? 11.711 6.350 0.467 1.00 97.81 169 LEU A N 1
ATOM 1335 C CA . LEU A 1 169 ? 12.565 7.277 1.215 1.00 97.81 169 LEU A CA 1
ATOM 1336 C C . LEU A 1 169 ? 12.045 8.724 1.206 1.00 97.81 169 LEU A C 1
ATOM 1338 O O . LEU A 1 169 ? 12.730 9.612 1.709 1.00 97.81 169 LEU A O 1
ATOM 1342 N N . PHE A 1 170 ? 10.874 8.979 0.621 1.00 97.56 170 PHE A N 1
ATOM 1343 C CA . PHE A 1 170 ? 10.271 10.308 0.620 1.00 97.56 170 PHE A CA 1
ATOM 1344 C C . PHE A 1 170 ? 9.631 10.634 1.967 1.00 97.56 170 PHE A C 1
ATOM 1346 O O . PHE A 1 170 ? 9.120 9.756 2.662 1.00 97.56 170 PHE A O 1
ATOM 1353 N N . GLN A 1 171 ? 9.662 11.919 2.309 1.00 98.06 171 GLN A N 1
ATOM 1354 C CA . GLN A 1 171 ? 9.091 12.451 3.548 1.00 98.06 171 GLN A CA 1
ATOM 1355 C C . GLN A 1 171 ? 7.753 13.161 3.323 1.00 98.06 171 GLN A C 1
ATOM 1357 O O . GLN A 1 171 ? 7.001 13.355 4.276 1.00 98.06 171 GLN A O 1
ATOM 1362 N N . GLU A 1 172 ? 7.458 13.512 2.069 1.00 98.25 172 GLU A N 1
ATOM 1363 C CA . GLU A 1 172 ? 6.297 14.294 1.646 1.00 98.25 172 GLU A CA 1
ATOM 1364 C C . GLU A 1 172 ? 5.486 13.565 0.578 1.00 98.25 172 GLU A C 1
ATOM 1366 O O . GLU A 1 172 ? 6.035 12.800 -0.222 1.00 98.25 172 GLU A O 1
ATOM 1371 N N . VAL A 1 173 ? 4.175 13.822 0.565 1.00 98.31 173 VAL A N 1
ATOM 1372 C CA . VAL A 1 173 ? 3.256 13.331 -0.465 1.00 98.31 173 VAL A CA 1
ATOM 1373 C C . VAL A 1 173 ? 2.613 14.498 -1.221 1.00 98.31 173 VAL A C 1
ATOM 1375 O O . VAL A 1 173 ? 2.332 15.545 -0.633 1.00 98.31 173 VAL A O 1
ATOM 1378 N N . PRO A 1 174 ? 2.339 14.352 -2.528 1.00 98.25 174 PRO A N 1
ATOM 1379 C CA . PRO A 1 174 ? 1.749 15.425 -3.308 1.00 98.25 174 PRO A CA 1
ATOM 1380 C C . PRO A 1 174 ? 0.292 15.653 -2.900 1.00 98.25 174 PRO A C 1
ATOM 1382 O O . PRO A 1 174 ? -0.466 14.715 -2.642 1.00 98.25 174 PRO A O 1
ATOM 1385 N N . ARG A 1 175 ? -0.139 16.918 -2.907 1.00 98.19 175 ARG A N 1
ATOM 1386 C CA . ARG A 1 175 ? -1.526 17.296 -2.574 1.00 98.19 175 ARG A CA 1
ATOM 1387 C C . ARG A 1 175 ? -2.547 16.785 -3.589 1.00 98.19 175 ARG A C 1
ATOM 1389 O O . ARG A 1 175 ? -3.734 16.719 -3.293 1.00 98.19 175 ARG A O 1
ATOM 1396 N N . THR A 1 176 ? -2.092 16.372 -4.768 1.00 98.50 176 THR A N 1
ATOM 1397 C CA . THR A 1 176 ? -2.927 15.737 -5.791 1.00 98.50 176 THR A CA 1
ATOM 1398 C C . THR A 1 176 ? -3.477 14.377 -5.358 1.00 98.50 176 THR A C 1
ATOM 1400 O O . THR A 1 176 ? -4.434 13.914 -5.976 1.00 98.50 176 THR A O 1
ATOM 1403 N N . LEU A 1 177 ? -2.961 13.748 -4.288 1.00 98.44 177 LEU A N 1
ATOM 1404 C CA . LEU A 1 177 ? -3.532 12.504 -3.758 1.00 98.44 177 LEU A CA 1
ATOM 1405 C C . LEU A 1 177 ? -5.014 12.646 -3.390 1.00 98.44 177 LEU A C 1
ATOM 1407 O O . LEU A 1 177 ? -5.756 11.688 -3.573 1.00 98.44 177 LEU A O 1
ATOM 1411 N N . GLN A 1 178 ? -5.480 13.834 -2.987 1.00 98.06 178 GLN A N 1
ATOM 1412 C CA . GLN A 1 178 ? -6.903 14.087 -2.709 1.00 98.06 178 GLN A CA 1
ATOM 1413 C C . GLN A 1 178 ? -7.843 13.770 -3.889 1.00 98.06 178 GLN A C 1
ATOM 1415 O O . GLN A 1 178 ? -9.039 13.575 -3.696 1.00 98.06 178 GLN A O 1
ATOM 1420 N N . ASN A 1 179 ? -7.316 13.704 -5.116 1.00 98.56 179 ASN A N 1
ATOM 1421 C CA . ASN A 1 179 ? -8.089 13.365 -6.309 1.00 98.56 179 ASN A CA 1
ATOM 1422 C C . ASN A 1 179 ? -8.426 11.864 -6.397 1.00 98.56 179 ASN A C 1
ATOM 1424 O O . ASN A 1 179 ? -9.244 11.469 -7.230 1.00 98.56 179 ASN A O 1
ATOM 1428 N N . LEU A 1 180 ? -7.804 11.014 -5.572 1.00 98.38 180 LEU A N 1
ATOM 1429 C CA . LEU A 1 180 ? -8.027 9.566 -5.533 1.00 98.38 180 LEU A CA 1
ATOM 1430 C C . LEU A 1 180 ? -9.303 9.226 -4.748 1.00 98.38 180 LEU A C 1
ATOM 1432 O O . LEU A 1 180 ? -9.275 8.555 -3.723 1.00 98.38 180 LEU A O 1
ATOM 1436 N N . THR A 1 181 ? -10.448 9.702 -5.230 1.00 96.44 181 THR A N 1
ATOM 1437 C CA . THR A 1 181 ? -11.734 9.629 -4.513 1.00 96.44 181 THR A CA 1
ATOM 1438 C C . THR A 1 181 ? -12.318 8.219 -4.387 1.00 96.44 181 THR A C 1
ATOM 1440 O O . THR A 1 181 ? -13.239 8.017 -3.602 1.00 96.44 181 THR A O 1
ATOM 1443 N N . LYS A 1 182 ? -11.797 7.244 -5.144 1.00 98.19 182 LYS A N 1
ATOM 1444 C CA . LYS A 1 182 ? -12.183 5.822 -5.081 1.00 98.19 182 LYS A CA 1
ATOM 1445 C C . LYS A 1 182 ? -11.224 4.957 -4.258 1.00 98.19 182 LYS A C 1
ATOM 1447 O O . LYS A 1 182 ? -11.353 3.737 -4.268 1.00 98.19 182 LYS A O 1
ATOM 1452 N N . LEU A 1 183 ? -10.247 5.570 -3.595 1.00 98.44 183 LEU A N 1
ATOM 1453 C CA . LEU A 1 183 ? -9.217 4.840 -2.873 1.00 98.44 183 LEU A CA 1
ATOM 1454 C C . LEU A 1 183 ? -9.803 4.177 -1.621 1.00 98.44 183 LEU A C 1
ATOM 1456 O O . LEU A 1 183 ? -10.522 4.803 -0.849 1.00 98.44 183 LEU A O 1
ATOM 1460 N N . GLU A 1 184 ? -9.465 2.909 -1.421 1.00 97.88 184 GLU A N 1
ATOM 1461 C CA . GLU A 1 184 ? -9.926 2.068 -0.310 1.00 97.88 184 GLU A CA 1
ATOM 1462 C C . GLU A 1 184 ? -8.743 1.630 0.571 1.00 97.88 184 GLU A C 1
ATOM 1464 O O . GLU A 1 184 ? -8.891 1.412 1.775 1.00 97.88 184 GLU A O 1
ATOM 1469 N N . HIS A 1 185 ? -7.539 1.540 -0.008 1.00 98.19 185 HIS A N 1
ATOM 1470 C CA . HIS A 1 185 ? -6.338 1.068 0.675 1.00 98.19 185 HIS A CA 1
ATOM 1471 C C . HIS A 1 185 ? -5.098 1.910 0.343 1.00 98.19 185 HIS A C 1
ATOM 1473 O O . HIS A 1 185 ? -4.750 2.113 -0.823 1.00 98.19 185 HIS A O 1
ATOM 1479 N N . ILE A 1 186 ? -4.374 2.335 1.386 1.00 98.12 186 ILE A N 1
ATOM 1480 C CA . ILE A 1 186 ? -3.065 2.998 1.274 1.00 98.12 186 ILE A CA 1
ATOM 1481 C C . ILE A 1 186 ? -2.037 2.222 2.090 1.00 98.12 186 ILE A C 1
ATOM 1483 O O . ILE A 1 186 ? -2.153 2.115 3.309 1.00 98.12 186 ILE A O 1
ATOM 1487 N N . HIS A 1 187 ? -0.982 1.728 1.449 1.00 98.12 187 HIS A N 1
ATOM 1488 C CA . HIS A 1 187 ? 0.138 1.099 2.147 1.00 98.12 187 HIS A CA 1
ATOM 1489 C C . HIS A 1 187 ? 1.354 2.018 2.119 1.00 98.12 187 HIS A C 1
ATOM 1491 O O . HIS A 1 187 ? 1.976 2.184 1.075 1.00 98.12 187 HIS A O 1
ATOM 1497 N N . TYR A 1 188 ? 1.725 2.575 3.271 1.00 96.81 188 TYR A N 1
ATOM 1498 C CA . TYR A 1 188 ? 2.843 3.521 3.389 1.00 96.81 188 TYR A CA 1
ATOM 1499 C C . TYR A 1 188 ? 3.908 3.096 4.413 1.00 96.81 188 TYR A C 1
ATOM 1501 O O . TYR A 1 188 ? 4.849 3.843 4.672 1.00 96.81 188 TYR A O 1
ATOM 1509 N N . ARG A 1 189 ? 3.808 1.883 4.979 1.00 95.06 189 ARG A N 1
ATOM 1510 C CA . ARG A 1 189 ? 4.783 1.354 5.952 1.00 95.06 189 ARG A CA 1
ATOM 1511 C C . ARG A 1 189 ? 6.215 1.417 5.418 1.00 95.06 189 ARG A C 1
ATOM 1513 O O . ARG A 1 189 ? 6.443 1.283 4.218 1.00 95.06 189 ARG A O 1
ATOM 1520 N N . ASN A 1 190 ? 7.183 1.571 6.319 1.00 96.06 190 ASN A N 1
ATOM 1521 C CA . ASN A 1 190 ? 8.601 1.726 5.975 1.00 96.06 190 ASN A CA 1
ATOM 1522 C C . ASN A 1 190 ? 8.865 2.900 5.012 1.00 96.06 190 ASN A C 1
ATOM 1524 O O . ASN A 1 190 ? 9.753 2.813 4.170 1.00 96.06 190 ASN A O 1
ATOM 1528 N N . THR A 1 191 ? 8.078 3.970 5.127 1.00 96.81 191 THR A N 1
ATOM 1529 C CA . THR A 1 191 ? 8.295 5.240 4.427 1.00 96.81 191 THR A CA 1
ATOM 1530 C C . THR A 1 191 ? 8.443 6.326 5.487 1.00 96.81 191 THR A C 1
ATOM 1532 O O . THR A 1 191 ? 7.583 6.397 6.369 1.00 96.81 191 THR A O 1
ATOM 1535 N N . PRO A 1 192 ? 9.506 7.146 5.459 1.00 97.50 192 PRO A N 1
ATOM 1536 C CA . PRO A 1 192 ? 9.788 8.128 6.502 1.00 97.50 192 PRO A CA 1
ATOM 1537 C C . PRO A 1 192 ? 8.921 9.389 6.34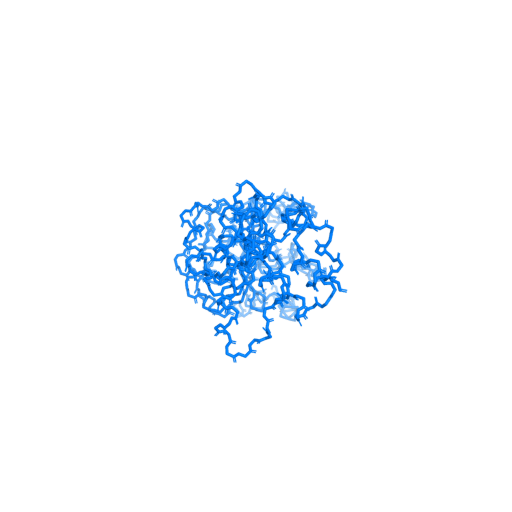6 1.00 97.50 192 PRO A C 1
ATOM 1539 O O . PRO A 1 192 ? 9.447 10.494 6.290 1.00 97.50 192 PRO A O 1
ATOM 1542 N N . LEU A 1 193 ? 7.596 9.231 6.246 1.00 97.62 193 LEU A N 1
ATOM 1543 C CA . LEU A 1 193 ? 6.665 10.353 6.142 1.00 97.62 193 LEU A CA 1
ATOM 1544 C C . LEU A 1 193 ? 6.706 11.219 7.400 1.00 97.62 193 LEU A C 1
ATOM 1546 O O . LEU A 1 193 ? 6.642 10.712 8.522 1.00 97.62 193 LEU A O 1
ATOM 1550 N N . ASN A 1 194 ? 6.750 12.534 7.201 1.00 96.81 194 ASN A N 1
ATOM 1551 C CA . ASN A 1 194 ? 6.680 13.488 8.299 1.00 96.81 194 ASN A CA 1
ATOM 1552 C C . ASN A 1 194 ? 5.285 13.467 8.943 1.00 96.81 194 ASN A C 1
ATOM 1554 O O . ASN A 1 194 ? 4.281 13.180 8.289 1.00 96.81 194 ASN A O 1
ATOM 1558 N N . LEU A 1 195 ? 5.198 13.822 10.229 1.00 96.31 195 LEU A N 1
ATOM 1559 C CA . LEU A 1 195 ? 3.930 13.804 10.975 1.00 96.31 195 LEU A CA 1
ATOM 1560 C C . LEU A 1 195 ? 2.846 14.684 10.332 1.00 96.31 195 LEU A C 1
ATOM 1562 O O . LEU A 1 195 ? 1.672 14.328 10.360 1.00 96.31 195 LEU A O 1
ATOM 1566 N N . THR A 1 196 ? 3.235 15.803 9.713 1.00 97.88 196 THR A N 1
ATOM 1567 C CA . THR A 1 196 ? 2.323 16.689 8.971 1.00 97.88 196 THR A CA 1
ATOM 1568 C C . THR A 1 196 ? 1.699 16.000 7.761 1.00 97.88 196 THR A C 1
ATOM 1570 O O . THR A 1 196 ? 0.538 16.235 7.442 1.00 97.88 196 THR A O 1
ATOM 1573 N N . GLU A 1 197 ? 2.449 15.118 7.109 1.00 98.06 197 GLU A N 1
ATOM 1574 C CA . GLU A 1 197 ? 2.034 14.402 5.904 1.00 98.06 197 GLU A CA 1
ATOM 1575 C C . GLU A 1 197 ? 1.154 13.206 6.258 1.00 98.06 197 GLU A C 1
ATOM 1577 O O . GLU A 1 197 ? 0.160 12.949 5.583 1.00 98.06 197 GLU A O 1
ATOM 1582 N N . ILE A 1 198 ? 1.444 12.538 7.378 1.00 97.38 198 ILE A N 1
ATOM 1583 C CA . ILE A 1 198 ? 0.541 11.538 7.960 1.00 97.38 198 ILE A CA 1
ATOM 1584 C C . ILE A 1 198 ? -0.793 12.196 8.333 1.00 97.38 198 ILE A C 1
ATOM 1586 O O . ILE A 1 198 ? -1.839 11.706 7.922 1.00 97.38 198 ILE A O 1
ATOM 1590 N N . ALA A 1 199 ? -0.775 13.344 9.020 1.00 97.81 199 ALA A N 1
ATOM 1591 C CA . ALA A 1 199 ? -1.994 14.080 9.368 1.00 97.81 199 ALA A CA 1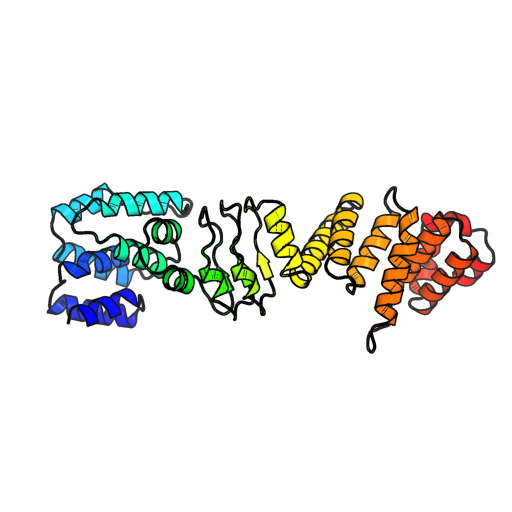
ATOM 1592 C C . ALA A 1 199 ? -2.783 14.546 8.126 1.00 97.81 199 ALA A C 1
ATOM 1594 O O . ALA A 1 199 ? -4.015 14.522 8.111 1.00 97.81 199 ALA A O 1
ATOM 1595 N N . TYR A 1 200 ? -2.092 14.940 7.053 1.00 98.31 200 TYR A N 1
ATOM 1596 C CA . TYR A 1 200 ? -2.736 15.237 5.773 1.00 98.31 200 TYR A CA 1
ATOM 1597 C C . TYR A 1 200 ? -3.433 13.998 5.188 1.00 98.31 200 TYR A C 1
ATOM 1599 O O . TYR A 1 200 ? -4.591 14.080 4.781 1.00 98.31 200 TYR A O 1
ATOM 1607 N N . LEU A 1 201 ? -2.774 12.837 5.180 1.00 98.19 201 LEU A N 1
ATOM 1608 C CA . LEU A 1 201 ? -3.375 11.600 4.678 1.00 98.19 201 LEU A CA 1
ATOM 1609 C C . LEU A 1 201 ? -4.562 11.142 5.537 1.00 98.19 201 LEU A C 1
ATOM 1611 O O . LEU A 1 201 ? -5.587 10.750 4.987 1.00 98.19 201 LEU A O 1
ATOM 1615 N N . GLU A 1 202 ? -4.456 11.254 6.861 1.00 97.94 202 GLU A N 1
ATOM 1616 C CA . GLU A 1 202 ? -5.542 10.967 7.803 1.00 97.94 202 GLU A CA 1
ATOM 1617 C C . GLU A 1 202 ? -6.777 11.839 7.546 1.00 97.94 202 GLU A C 1
ATOM 1619 O O . GLU A 1 202 ? -7.898 11.339 7.559 1.00 97.94 202 GLU A O 1
ATOM 1624 N N . THR A 1 203 ? -6.586 13.139 7.300 1.00 97.69 203 THR A N 1
ATOM 1625 C CA . THR A 1 203 ? -7.702 14.061 7.029 1.00 97.69 203 THR A CA 1
ATOM 1626 C C . THR A 1 203 ? -8.270 13.895 5.622 1.00 97.69 203 THR A C 1
ATOM 1628 O O . THR A 1 203 ? -9.467 14.085 5.424 1.00 97.69 203 THR A O 1
ATOM 1631 N N . THR A 1 204 ? -7.439 13.506 4.654 1.00 98.06 204 THR A N 1
ATOM 1632 C CA . THR A 1 204 ? -7.861 13.275 3.265 1.00 98.06 204 THR A CA 1
ATOM 1633 C C . THR A 1 204 ? -8.599 11.943 3.105 1.00 98.06 204 THR A C 1
ATOM 1635 O O . THR A 1 204 ? -9.550 11.858 2.332 1.00 98.06 204 THR A O 1
ATOM 1638 N N . PHE A 1 205 ? -8.200 10.909 3.852 1.00 98.19 205 PHE A N 1
ATOM 1639 C CA . PHE A 1 205 ? -8.742 9.549 3.753 1.00 98.19 205 PHE A CA 1
ATOM 1640 C C . PHE A 1 205 ? -9.165 8.975 5.121 1.00 98.19 205 PHE A C 1
ATOM 1642 O O . PHE A 1 205 ? -8.705 7.895 5.508 1.00 98.19 205 PHE A O 1
ATOM 1649 N N . PRO A 1 206 ? -10.058 9.650 5.867 1.00 97.94 206 PRO A N 1
ATOM 1650 C CA . PRO A 1 206 ? -10.360 9.301 7.257 1.00 97.94 206 PRO A CA 1
ATOM 1651 C C . PRO A 1 206 ? -10.908 7.882 7.418 1.00 97.94 206 PRO A C 1
ATOM 1653 O O . PRO A 1 206 ? -10.549 7.186 8.362 1.00 97.94 206 PRO A O 1
ATOM 1656 N N . GLU A 1 207 ? -11.721 7.421 6.467 1.00 96.69 207 GLU A N 1
ATOM 1657 C CA . GLU A 1 207 ? -12.294 6.071 6.456 1.00 96.69 207 GLU A CA 1
ATOM 1658 C C . GLU A 1 207 ? -11.212 4.983 6.348 1.00 96.69 207 GLU A C 1
ATOM 1660 O O . GLU A 1 207 ? -11.215 4.027 7.124 1.00 96.69 207 GLU A O 1
ATOM 1665 N N . ILE A 1 208 ? -10.239 5.163 5.444 1.00 97.88 208 ILE A N 1
ATOM 1666 C CA . ILE A 1 208 ? -9.128 4.219 5.245 1.00 97.88 208 ILE A CA 1
ATOM 1667 C C . ILE A 1 208 ? -8.294 4.128 6.525 1.00 97.88 208 ILE A C 1
ATOM 1669 O O . ILE A 1 208 ? -8.020 3.034 7.024 1.00 97.88 208 ILE A O 1
ATOM 1673 N N . PHE A 1 209 ? -7.904 5.279 7.077 1.00 98.12 209 PHE A N 1
ATOM 1674 C CA . PHE A 1 209 ? -7.059 5.330 8.268 1.00 98.12 209 PHE A CA 1
ATOM 1675 C C . PHE A 1 209 ? -7.793 4.842 9.519 1.00 98.12 209 PHE A C 1
ATOM 1677 O O . PHE A 1 209 ? -7.191 4.150 10.338 1.00 98.12 209 PHE A O 1
ATOM 1684 N N . ALA A 1 210 ? -9.094 5.110 9.654 1.00 98.31 210 ALA A N 1
ATOM 1685 C CA . ALA A 1 210 ? -9.892 4.570 10.749 1.00 98.31 210 ALA A CA 1
ATOM 1686 C C . ALA A 1 210 ? -9.891 3.032 10.745 1.00 98.31 210 ALA A C 1
ATOM 1688 O O . ALA A 1 210 ? -9.641 2.416 11.782 1.00 98.31 210 ALA A O 1
ATOM 1689 N N . SER A 1 211 ? -10.094 2.399 9.585 1.00 97.31 211 SER A N 1
ATOM 1690 C CA . SER A 1 211 ? -10.025 0.937 9.455 1.00 97.31 211 SER A CA 1
ATOM 1691 C C . SER A 1 211 ? -8.622 0.374 9.715 1.00 97.31 211 SER A C 1
ATOM 1693 O O . SER A 1 211 ? -8.488 -0.695 10.318 1.00 97.31 211 SER A O 1
ATOM 1695 N N . GLN A 1 212 ? -7.568 1.085 9.304 1.00 96.94 212 GLN A N 1
ATOM 1696 C CA . GLN A 1 212 ? -6.184 0.681 9.575 1.00 96.94 212 GLN A CA 1
ATOM 1697 C C . GLN A 1 212 ? -5.859 0.732 11.066 1.00 96.94 212 GLN A C 1
ATOM 1699 O O . GLN A 1 212 ? -5.400 -0.266 11.619 1.00 96.94 212 GLN A O 1
ATOM 1704 N N . T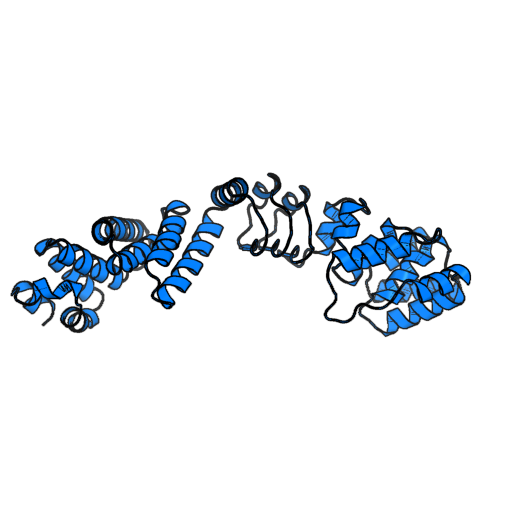YR A 1 213 ? -6.159 1.846 11.734 1.00 98.19 213 TYR A N 1
ATOM 1705 C CA . TYR A 1 213 ? -5.938 1.974 13.170 1.00 98.19 213 TYR A CA 1
ATOM 1706 C C . TYR A 1 213 ? -6.781 0.992 13.978 1.00 98.19 213 TYR A C 1
ATOM 1708 O O . TYR A 1 213 ? -6.278 0.419 14.937 1.00 98.19 213 TYR A O 1
ATOM 1716 N N . TYR A 1 214 ? -8.017 0.714 13.560 1.00 98.31 214 TYR A N 1
ATOM 1717 C CA . TYR A 1 214 ? -8.818 -0.346 14.171 1.00 98.31 214 TYR A CA 1
ATOM 1718 C C . TYR A 1 214 ? -8.120 -1.713 14.080 1.00 98.31 214 TYR A C 1
ATOM 1720 O O . TYR A 1 214 ? -7.999 -2.415 15.081 1.00 98.31 214 TYR A O 1
ATOM 1728 N N . SER A 1 215 ? -7.589 -2.060 12.904 1.00 97.44 215 SER A N 1
ATOM 1729 C CA . SER A 1 215 ? -6.876 -3.328 12.694 1.00 97.44 215 SER A CA 1
ATOM 1730 C C . SER A 1 215 ? -5.588 -3.426 13.525 1.00 97.44 215 SER A C 1
ATOM 1732 O O . SER A 1 215 ? -5.265 -4.492 14.046 1.00 97.44 215 SER A O 1
ATOM 1734 N N . GLU A 1 216 ? -4.848 -2.323 13.676 1.00 96.69 216 GLU A N 1
ATOM 1735 C CA . GLU A 1 216 ? -3.664 -2.278 14.546 1.00 96.69 216 GLU A CA 1
ATOM 1736 C C . GLU A 1 216 ? -4.049 -2.402 16.027 1.00 96.69 216 GLU A C 1
ATOM 1738 O O . GLU A 1 216 ? -3.425 -3.177 16.753 1.00 96.69 216 GLU A O 1
ATOM 1743 N N . GLY A 1 217 ? -5.127 -1.737 16.453 1.00 98.06 217 GLY A N 1
ATOM 1744 C CA . GLY A 1 217 ? -5.686 -1.865 17.800 1.00 98.06 217 GLY A CA 1
ATOM 1745 C C . GLY A 1 217 ? -6.074 -3.303 18.145 1.00 98.06 217 GLY A C 1
ATOM 1746 O O . GLY A 1 217 ? -5.699 -3.796 19.209 1.00 98.06 217 GLY A O 1
ATOM 1747 N N . GLU A 1 218 ? -6.737 -4.015 17.226 1.00 97.62 218 GLU A N 1
ATOM 1748 C CA . GLU A 1 218 ? -7.063 -5.437 17.399 1.00 97.62 218 GLU A CA 1
ATOM 1749 C C . GLU A 1 218 ? -5.799 -6.283 17.598 1.00 97.62 218 GLU A C 1
ATOM 1751 O O . GLU A 1 218 ? -5.749 -7.106 18.512 1.00 97.62 218 GLU A O 1
ATOM 1756 N N . SER A 1 219 ? -4.741 -6.033 16.818 1.00 97.56 219 SER A N 1
ATOM 1757 C CA . SER A 1 219 ? -3.474 -6.754 16.971 1.00 97.56 219 SER A CA 1
ATOM 1758 C C . SER A 1 219 ? -2.828 -6.535 18.343 1.00 97.56 219 SER A C 1
ATOM 1760 O O . SER A 1 219 ? -2.277 -7.483 18.905 1.00 97.56 219 SER A O 1
ATOM 1762 N N . PHE A 1 220 ? -2.860 -5.316 18.890 1.00 97.50 220 PHE A N 1
ATOM 1763 C CA . PHE A 1 220 ? -2.329 -5.042 20.231 1.00 97.50 220 PHE A CA 1
ATOM 1764 C C . PHE A 1 220 ? -3.194 -5.664 21.327 1.00 97.50 220 PHE A C 1
ATOM 1766 O O . PHE A 1 220 ? -2.654 -6.260 22.261 1.00 97.50 220 PHE A O 1
ATOM 1773 N N . LYS A 1 221 ? -4.521 -5.613 21.173 1.00 96.25 221 LYS A N 1
ATOM 1774 C CA . LYS A 1 221 ? -5.477 -6.243 22.089 1.00 96.25 221 LYS A CA 1
ATOM 1775 C C . LYS A 1 221 ? -5.285 -7.759 22.162 1.00 96.25 221 LYS A C 1
ATOM 1777 O O . LYS A 1 221 ? -5.244 -8.305 23.259 1.00 96.25 221 LYS A O 1
ATOM 1782 N N . THR A 1 222 ? -5.101 -8.446 21.029 1.00 96.44 222 THR A N 1
ATOM 1783 C CA . THR A 1 222 ? -4.811 -9.895 21.008 1.00 96.44 222 THR A CA 1
ATOM 1784 C C . THR A 1 222 ? -3.519 -10.239 21.754 1.00 96.44 222 THR A C 1
ATOM 1786 O O . THR A 1 222 ? -3.428 -11.295 22.372 1.00 96.44 222 THR A O 1
ATOM 1789 N N . ASN A 1 223 ? -2.542 -9.331 21.753 1.00 95.69 223 ASN A N 1
ATOM 1790 C CA . ASN A 1 223 ? -1.298 -9.470 22.511 1.00 95.69 223 ASN A CA 1
ATOM 1791 C C . ASN A 1 223 ? -1.413 -8.981 23.971 1.00 95.69 223 ASN A C 1
ATOM 1793 O O . ASN A 1 223 ? -0.387 -8.838 24.633 1.00 95.69 223 ASN A O 1
ATOM 1797 N N . MET A 1 224 ? -2.629 -8.704 24.465 1.00 95.44 224 MET A N 1
ATOM 1798 C CA . MET A 1 224 ? -2.924 -8.168 25.806 1.00 95.44 224 MET A CA 1
ATOM 1799 C C . MET A 1 224 ? -2.225 -6.834 26.121 1.00 95.44 224 MET A C 1
ATOM 1801 O O . MET A 1 224 ? -2.064 -6.467 27.281 1.00 95.44 224 MET A O 1
ATOM 1805 N N . ASN A 1 225 ? -1.814 -6.085 25.095 1.00 96.94 225 ASN A N 1
ATOM 1806 C CA . ASN A 1 225 ? -1.248 -4.750 25.252 1.00 96.94 225 ASN A CA 1
ATOM 1807 C C . ASN A 1 225 ? -2.370 -3.709 25.129 1.00 96.94 225 ASN A C 1
ATOM 1809 O O . ASN A 1 225 ? -2.579 -3.103 24.072 1.00 96.94 225 ASN A O 1
ATOM 1813 N N . PHE A 1 226 ? -3.142 -3.568 26.205 1.00 96.88 226 PHE A N 1
ATOM 1814 C CA . PHE A 1 226 ? -4.352 -2.749 26.226 1.00 96.88 226 PHE A CA 1
ATOM 1815 C C . PHE A 1 226 ? -4.051 -1.250 26.148 1.00 96.88 226 PHE A C 1
ATOM 1817 O O . PHE A 1 226 ? -4.794 -0.519 25.492 1.00 96.88 226 PHE A O 1
ATOM 1824 N N . GLU A 1 227 ? -2.947 -0.782 26.734 1.00 96.44 227 GLU A N 1
ATOM 1825 C CA . GLU A 1 227 ? -2.544 0.624 26.677 1.00 96.44 227 GLU A CA 1
ATOM 1826 C C . GLU A 1 227 ? -2.260 1.088 25.246 1.00 96.44 227 GLU A C 1
ATOM 1828 O O . GLU A 1 227 ? -2.708 2.169 24.856 1.00 96.44 227 GLU A O 1
ATOM 1833 N N . GLU A 1 228 ? -1.549 0.289 24.442 1.00 97.12 228 GLU A N 1
ATOM 1834 C CA . GLU A 1 228 ? -1.346 0.620 23.028 1.00 97.12 228 GLU A CA 1
ATOM 1835 C C . GLU A 1 228 ? -2.646 0.472 22.234 1.00 97.12 228 GLU A C 1
ATOM 1837 O O . GLU A 1 228 ? -2.988 1.366 21.458 1.00 97.12 228 GLU A O 1
ATOM 1842 N N . ALA A 1 229 ? -3.428 -0.589 22.470 1.00 98.25 229 ALA A N 1
ATOM 1843 C CA . ALA A 1 229 ? -4.704 -0.798 21.784 1.00 98.25 229 ALA A CA 1
ATOM 1844 C C . ALA A 1 229 ? -5.658 0.403 21.939 1.00 98.25 229 ALA A C 1
ATOM 1846 O O . ALA A 1 229 ? -6.257 0.853 20.961 1.00 98.25 229 ALA A O 1
ATOM 1847 N N . VAL A 1 230 ? -5.738 0.992 23.139 1.00 98.19 230 VAL A N 1
ATOM 1848 C CA . VAL A 1 230 ? -6.531 2.203 23.414 1.00 98.19 230 VAL A CA 1
ATOM 1849 C C . VAL A 1 230 ? -6.112 3.386 22.533 1.00 98.19 230 VAL A C 1
ATOM 1851 O O . VAL A 1 230 ? -6.977 4.102 22.018 1.00 98.19 230 VAL A O 1
ATOM 1854 N N . LYS A 1 231 ? -4.809 3.604 22.303 1.00 97.94 231 LYS A N 1
ATOM 1855 C CA . LYS A 1 231 ? -4.334 4.696 21.429 1.00 97.94 231 LYS A CA 1
ATOM 1856 C C . LYS A 1 231 ? -4.833 4.512 19.998 1.00 97.94 231 LYS A C 1
ATOM 1858 O O . LYS A 1 231 ? -5.285 5.466 19.370 1.00 97.94 231 LYS A O 1
ATOM 1863 N N . TYR A 1 232 ? -4.808 3.279 19.509 1.00 98.31 232 TYR A N 1
ATOM 1864 C CA . TYR A 1 232 ? -5.242 2.940 18.161 1.00 98.31 232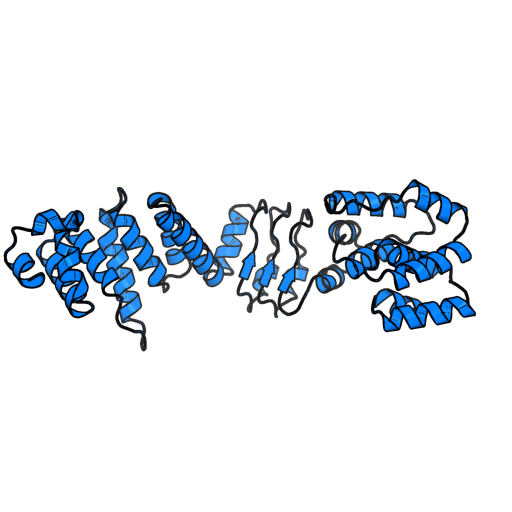 TYR A CA 1
ATOM 1865 C C . TYR A 1 232 ? -6.760 3.023 17.981 1.00 98.31 232 TYR A C 1
ATOM 1867 O O . TYR A 1 232 ? -7.233 3.680 17.051 1.00 98.31 232 TYR A O 1
ATOM 1875 N N . PHE A 1 233 ? -7.544 2.446 18.894 1.00 98.50 233 PHE A N 1
ATOM 1876 C CA . PHE A 1 233 ? -9.003 2.532 18.813 1.00 98.50 233 PHE A CA 1
ATOM 1877 C C . PHE A 1 233 ? -9.517 3.960 18.992 1.00 98.50 233 PHE A C 1
ATOM 1879 O O . PHE A 1 233 ? -10.417 4.380 18.264 1.00 98.50 233 PHE A O 1
ATOM 1886 N N . SER A 1 234 ? -8.918 4.740 19.898 1.00 98.19 234 SER A N 1
ATOM 1887 C CA . SER A 1 234 ? -9.280 6.151 20.063 1.00 98.19 234 SER A CA 1
ATOM 1888 C C . SER A 1 234 ? -8.978 6.972 18.810 1.00 98.19 234 SER A C 1
ATOM 1890 O O . SER A 1 234 ? -9.819 7.765 18.385 1.00 98.19 234 SER A O 1
ATOM 1892 N N . LYS A 1 235 ? -7.835 6.739 18.155 1.00 98.12 235 LYS A N 1
ATOM 1893 C CA . LYS A 1 235 ? -7.505 7.375 16.875 1.00 98.12 235 LYS A CA 1
ATOM 1894 C C . LYS A 1 235 ? -8.489 6.978 15.769 1.00 98.12 235 LYS A C 1
ATOM 1896 O O . LYS A 1 235 ? -8.973 7.852 15.052 1.00 98.12 235 LYS A O 1
ATOM 1901 N N . ALA A 1 236 ? -8.848 5.697 15.667 1.00 98.44 236 ALA A N 1
ATOM 1902 C CA . ALA A 1 236 ? -9.851 5.223 14.711 1.00 98.44 236 ALA A CA 1
ATOM 1903 C C . ALA A 1 236 ? -11.219 5.898 14.921 1.00 98.44 236 ALA A C 1
ATOM 1905 O O . ALA A 1 236 ? -11.826 6.390 13.969 1.00 98.44 236 ALA A O 1
ATOM 1906 N N . ALA A 1 237 ? -11.670 5.986 16.174 1.00 97.69 237 ALA A N 1
ATOM 1907 C CA . ALA A 1 237 ? -12.917 6.640 16.558 1.00 97.69 237 ALA A CA 1
ATOM 1908 C C . ALA A 1 237 ? -12.912 8.161 16.303 1.00 97.69 237 ALA A C 1
ATOM 1910 O O . ALA A 1 237 ? -13.946 8.731 15.964 1.00 97.69 237 ALA A O 1
ATOM 1911 N N . GLN A 1 238 ? -11.761 8.830 16.436 1.00 97.50 238 GLN A N 1
ATOM 1912 C CA . GLN A 1 238 ? -11.616 10.258 16.118 1.00 97.50 238 GLN A CA 1
ATOM 1913 C C . GLN A 1 238 ? -11.720 10.533 14.616 1.00 97.50 238 GLN A C 1
ATOM 1915 O O . GLN A 1 238 ? -12.362 11.503 14.219 1.00 97.50 238 GLN A O 1
ATOM 1920 N N . LEU A 1 239 ? -11.102 9.687 13.788 1.00 97.75 239 LEU A N 1
ATOM 1921 C CA . LEU A 1 239 ? -11.136 9.831 12.330 1.00 97.75 239 LEU A CA 1
ATOM 1922 C C . LEU A 1 239 ? -12.508 9.487 11.753 1.00 97.75 239 LEU A C 1
ATOM 1924 O O . LEU A 1 239 ? -12.970 10.147 10.826 1.00 97.75 239 LEU A O 1
ATOM 1928 N N . LYS A 1 240 ? -13.181 8.491 12.337 1.00 97.19 240 LYS A N 1
ATOM 1929 C CA . LYS A 1 240 ? -14.536 8.091 11.966 1.00 97.19 240 LYS A CA 1
ATOM 1930 C C . LYS A 1 240 ? -15.444 8.056 13.202 1.00 97.19 240 LYS A C 1
ATOM 1932 O O . LYS A 1 240 ? -15.641 6.995 13.796 1.00 97.19 240 LYS A O 1
ATOM 1937 N N . PRO A 1 241 ? -16.069 9.189 13.578 1.00 96.56 241 PRO A N 1
ATOM 1938 C CA . PRO A 1 241 ? -16.931 9.261 14.761 1.00 96.56 241 PRO A CA 1
ATOM 1939 C C . PRO A 1 241 ? -18.140 8.319 14.744 1.00 96.56 241 PRO A C 1
ATOM 1941 O O . PRO A 1 241 ? -18.646 7.985 15.809 1.00 96.56 241 PRO A O 1
ATOM 1944 N N . SER A 1 242 ? -18.591 7.868 13.569 1.00 94.19 242 SER A N 1
ATOM 1945 C CA . SER A 1 242 ? -19.672 6.883 13.394 1.00 94.19 242 SER A CA 1
ATOM 1946 C C . SER A 1 242 ? -19.207 5.418 13.488 1.00 94.19 242 SER A C 1
ATOM 1948 O O . SER A 1 242 ? -20.009 4.494 13.314 1.00 94.19 242 SER A O 1
ATOM 1950 N N . PHE A 1 243 ? -17.919 5.171 13.757 1.00 94.56 243 PHE A N 1
ATOM 1951 C CA . PHE A 1 243 ? -17.343 3.830 13.845 1.00 94.56 243 PHE A CA 1
ATOM 1952 C C . PHE A 1 243 ? -17.617 3.188 15.210 1.00 94.56 243 PHE A C 1
ATOM 1954 O O . PHE A 1 243 ? -16.740 3.128 16.072 1.00 94.56 243 PHE A O 1
ATOM 1961 N N . GLY A 1 244 ? -18.852 2.729 15.424 1.00 93.50 244 GLY A N 1
ATOM 1962 C CA . GLY A 1 244 ? -19.303 2.163 16.703 1.00 93.50 244 GLY A CA 1
ATOM 1963 C C . GLY A 1 244 ? -18.391 1.057 17.241 1.00 93.50 244 GLY A C 1
ATOM 1964 O O . GLY A 1 244 ? -18.096 1.027 18.434 1.00 93.50 244 GLY A O 1
ATOM 1965 N N . GLU A 1 245 ? -17.862 0.215 16.354 1.00 94.06 245 GLU A N 1
ATOM 1966 C CA . GLU A 1 245 ? -16.945 -0.874 16.683 1.00 94.06 245 GLU A CA 1
ATOM 1967 C C . GLU A 1 245 ? -15.635 -0.353 17.293 1.00 94.06 245 GLU A C 1
ATOM 1969 O O . GLU A 1 245 ? -15.151 -0.928 18.265 1.00 94.06 245 GLU A O 1
ATOM 1974 N N . ALA A 1 246 ? -15.092 0.764 16.798 1.00 96.81 246 ALA A N 1
ATOM 1975 C CA . ALA A 1 246 ? -13.895 1.380 17.370 1.00 96.81 246 ALA A CA 1
ATOM 1976 C C . ALA A 1 246 ? -14.161 1.974 18.762 1.00 96.81 246 ALA A C 1
ATOM 1978 O O . ALA A 1 246 ? -13.361 1.769 19.671 1.00 96.81 246 ALA A O 1
ATOM 1979 N N . TRP A 1 247 ? -15.300 2.652 18.961 1.00 97.50 247 TRP A N 1
ATOM 1980 C CA . TRP A 1 247 ? -15.698 3.154 20.286 1.00 97.50 247 TRP A CA 1
ATOM 1981 C C . TRP A 1 247 ? -15.895 2.016 21.287 1.00 97.50 247 TRP A C 1
ATOM 1983 O O . TRP A 1 247 ? -15.440 2.100 22.424 1.00 97.50 247 TRP A O 1
ATOM 1993 N N . HIS A 1 248 ? -16.536 0.931 20.859 1.00 95.31 248 HIS A N 1
ATOM 1994 C CA . HIS A 1 248 ? -16.732 -0.253 21.684 1.00 95.31 248 HIS A CA 1
ATOM 1995 C C . HIS A 1 248 ? -15.396 -0.872 22.106 1.00 95.31 248 HIS A C 1
ATOM 1997 O O . HIS A 1 248 ? -15.167 -1.039 23.302 1.00 95.31 248 HIS A O 1
ATOM 2003 N N . GLN A 1 249 ? -14.503 -1.172 21.158 1.00 97.00 249 GLN A N 1
ATOM 2004 C CA . GLN A 1 249 ? -13.214 -1.790 21.481 1.00 97.00 249 GLN A CA 1
ATOM 2005 C C . GLN A 1 249 ? -12.332 -0.866 22.328 1.00 97.00 249 GLN A C 1
ATOM 2007 O O . GLN A 1 249 ? -11.675 -1.330 23.256 1.00 97.00 249 GLN A O 1
ATOM 2012 N N . TRP A 1 250 ? -12.383 0.450 22.092 1.00 97.81 250 TRP A N 1
ATOM 2013 C CA . TRP A 1 250 ? -11.748 1.430 22.972 1.00 97.81 250 TRP A CA 1
ATOM 2014 C C . TRP A 1 250 ? -12.273 1.309 24.410 1.00 97.81 250 TRP A C 1
ATOM 2016 O O . TRP A 1 250 ? -11.484 1.156 25.340 1.00 97.81 250 TRP A O 1
ATOM 2026 N N . GLY A 1 251 ? -13.594 1.338 24.595 1.00 97.06 251 GLY A N 1
ATOM 2027 C CA . GLY A 1 251 ? -14.234 1.235 25.905 1.00 97.06 251 GLY A CA 1
ATOM 2028 C C . GLY A 1 251 ? -13.919 -0.072 26.633 1.00 97.06 251 GLY A C 1
ATOM 2029 O O . GLY A 1 251 ? -13.603 -0.045 27.819 1.00 97.06 251 GLY A O 1
ATOM 2030 N N . ALA A 1 252 ? -13.941 -1.195 25.913 1.00 95.44 252 ALA A N 1
ATOM 2031 C CA . ALA A 1 252 ? -13.591 -2.505 26.453 1.00 95.44 252 ALA A CA 1
ATOM 2032 C C . ALA A 1 252 ? -12.123 -2.556 26.902 1.00 95.44 252 ALA A C 1
ATOM 2034 O O . ALA A 1 252 ? -11.840 -2.958 28.024 1.00 95.44 252 ALA A O 1
ATOM 2035 N N . CYS A 1 253 ? -11.182 -2.076 26.080 1.00 96.94 253 CYS A N 1
ATOM 2036 C CA . CYS A 1 253 ? -9.772 -2.048 26.468 1.00 96.94 253 CYS A CA 1
ATOM 2037 C C . CYS A 1 253 ? -9.504 -1.135 27.671 1.00 96.94 253 CYS A C 1
ATOM 2039 O O . CYS A 1 253 ? -8.628 -1.454 28.468 1.00 96.94 253 CYS A O 1
ATOM 2041 N N . LEU A 1 254 ? -10.253 -0.037 27.845 1.00 97.06 254 LEU A N 1
ATOM 2042 C CA . LEU A 1 254 ? -10.078 0.862 28.993 1.00 97.06 254 LEU A CA 1
ATOM 2043 C C . LEU A 1 254 ? -10.290 0.165 30.345 1.00 97.06 254 LEU A C 1
ATOM 2045 O O . LEU A 1 254 ? -9.650 0.579 31.312 1.00 97.06 254 LEU A O 1
ATOM 2049 N N . LEU A 1 255 ? -11.126 -0.880 30.408 1.00 94.94 255 LEU A N 1
ATOM 2050 C CA . LEU A 1 255 ? -11.361 -1.674 31.623 1.00 94.94 255 LEU A CA 1
ATOM 2051 C C . LEU A 1 255 ? -10.077 -2.308 32.166 1.00 94.94 255 LEU A C 1
ATOM 2053 O O . LEU A 1 255 ? -9.898 -2.394 33.376 1.00 94.94 255 LEU A O 1
ATOM 2057 N N . HIS A 1 256 ? -9.147 -2.657 31.279 1.00 94.50 256 HIS A N 1
ATOM 2058 C CA . HIS A 1 256 ? -7.879 -3.297 31.624 1.00 94.50 256 HIS A CA 1
ATOM 2059 C C . HIS A 1 256 ? -6.709 -2.306 31.726 1.00 94.50 256 HIS A C 1
ATOM 2061 O O . HIS A 1 256 ? -5.551 -2.710 31.704 1.00 94.50 256 HIS A O 1
ATOM 2067 N N . THR A 1 257 ? -6.990 -1.002 31.808 1.00 94.94 257 THR A N 1
ATOM 2068 C CA . THR A 1 257 ? -5.966 0.052 31.909 1.00 94.94 257 THR A CA 1
ATOM 2069 C C . THR A 1 257 ? -6.194 0.922 33.141 1.00 94.94 257 THR A C 1
ATOM 2071 O O . THR A 1 257 ? -7.231 0.863 33.790 1.00 94.94 257 THR A O 1
ATOM 2074 N N . THR A 1 258 ? -5.274 1.841 33.429 1.00 92.12 258 THR A N 1
ATOM 2075 C CA . THR A 1 258 ? -5.454 2.848 34.492 1.00 92.12 258 THR A CA 1
ATOM 2076 C C . THR A 1 258 ? -6.538 3.894 34.190 1.00 92.12 258 THR A C 1
ATOM 2078 O O . THR A 1 258 ? -6.871 4.708 35.049 1.00 92.12 258 THR A O 1
ATOM 2081 N N . GLN A 1 259 ? -7.107 3.895 32.979 1.00 92.25 259 GLN A N 1
ATOM 2082 C CA . GLN A 1 259 ? -8.074 4.890 32.506 1.00 92.25 259 GLN A CA 1
ATOM 2083 C C . GLN A 1 259 ? -9.537 4.402 32.570 1.00 92.25 259 GLN A C 1
ATOM 2085 O O . GLN A 1 259 ? -10.400 4.931 31.864 1.00 92.25 259 GLN A O 1
ATOM 2090 N N . GLN A 1 260 ? -9.845 3.441 33.450 1.00 91.81 260 GLN A N 1
ATOM 2091 C CA . GLN A 1 260 ? -11.190 2.875 33.677 1.00 91.81 260 GLN A CA 1
ATOM 2092 C C . GLN A 1 260 ? -12.293 3.931 33.870 1.00 91.81 260 GLN A C 1
ATOM 2094 O O . GLN A 1 260 ? -13.434 3.734 33.449 1.00 91.81 260 GLN A O 1
ATOM 2099 N N . ALA A 1 261 ? -11.962 5.090 34.449 1.00 90.88 261 ALA A N 1
ATOM 2100 C CA . ALA A 1 261 ? -12.904 6.192 34.655 1.00 90.88 261 ALA A CA 1
ATOM 2101 C C . ALA A 1 261 ? -13.557 6.695 33.348 1.00 90.88 261 ALA A C 1
ATOM 2103 O O . ALA A 1 261 ? -14.682 7.195 33.361 1.00 90.88 261 ALA A O 1
ATOM 2104 N N . LEU A 1 262 ? -12.878 6.550 32.205 1.00 95.56 262 LEU A N 1
ATOM 2105 C CA . LEU A 1 262 ? -13.395 6.972 30.902 1.00 95.56 262 LEU A CA 1
ATOM 2106 C C . LEU A 1 262 ? -14.289 5.914 30.237 1.00 95.56 262 LEU A C 1
ATOM 2108 O O . LEU A 1 262 ? -15.063 6.266 29.346 1.00 95.56 262 LEU A O 1
ATOM 2112 N N . ALA A 1 263 ? -14.210 4.647 30.658 1.00 96.50 263 ALA A N 1
ATOM 2113 C CA . ALA A 1 263 ? -14.815 3.516 29.954 1.00 96.50 263 ALA A CA 1
ATOM 2114 C C . ALA A 1 263 ? -16.334 3.670 29.777 1.00 96.50 263 ALA A C 1
ATOM 2116 O O . ALA A 1 263 ? -16.821 3.543 28.654 1.00 96.50 263 ALA A O 1
ATOM 2117 N N . VAL A 1 264 ? -17.066 4.042 30.838 1.00 96.31 264 VAL A N 1
ATOM 2118 C CA . VAL A 1 264 ? -18.530 4.245 30.790 1.00 96.31 264 VAL A CA 1
ATOM 2119 C C . VAL A 1 264 ? -18.911 5.224 29.679 1.00 96.31 264 VAL A C 1
ATOM 2121 O O . VAL A 1 264 ? -19.691 4.882 28.795 1.00 96.31 264 VAL A O 1
ATOM 2124 N N . ARG A 1 265 ? -18.294 6.412 29.657 1.00 96.50 265 ARG A N 1
ATOM 2125 C CA . ARG A 1 265 ? -18.592 7.462 28.669 1.00 96.50 265 ARG A CA 1
ATOM 2126 C C . ARG A 1 265 ? -18.318 7.006 27.233 1.00 96.50 265 ARG A C 1
ATOM 2128 O O . ARG A 1 265 ? -19.074 7.337 26.320 1.00 96.50 265 ARG A O 1
ATOM 2135 N N . ILE A 1 266 ? -17.219 6.284 27.020 1.00 97.75 266 ILE A N 1
ATOM 2136 C CA . ILE A 1 266 ? -16.834 5.763 25.702 1.00 97.75 266 ILE A CA 1
ATOM 2137 C C . ILE A 1 266 ? -17.822 4.682 25.235 1.00 97.75 266 ILE A C 1
ATOM 2139 O O . ILE A 1 266 ? -18.259 4.705 24.083 1.00 97.75 266 ILE A O 1
ATOM 2143 N N . LEU A 1 267 ? -18.241 3.789 26.134 1.00 96.25 267 LEU A N 1
ATOM 2144 C CA . LEU A 1 267 ? -19.212 2.729 25.848 1.00 96.25 267 LEU A CA 1
ATOM 2145 C C . LEU A 1 267 ? -20.622 3.281 25.602 1.00 96.25 267 LEU A C 1
ATOM 2147 O O . LEU A 1 267 ? -21.309 2.810 24.698 1.00 96.25 267 LEU A O 1
ATOM 2151 N N . GLU A 1 268 ? -21.039 4.327 26.319 1.00 95.25 268 GLU A N 1
ATOM 2152 C CA . GLU A 1 268 ? -22.291 5.043 26.031 1.00 95.25 268 GLU A CA 1
ATOM 2153 C C . GLU A 1 268 ? -22.289 5.636 24.629 1.00 95.25 268 GLU A C 1
ATOM 2155 O O . GLU A 1 268 ? -23.277 5.521 23.902 1.00 95.25 268 GLU A O 1
ATOM 2160 N N . LYS A 1 269 ? -21.158 6.218 24.210 1.00 95.56 269 LYS A N 1
ATOM 2161 C CA . LYS A 1 269 ? -21.027 6.735 22.850 1.00 95.56 269 LYS A CA 1
ATOM 2162 C C . LYS A 1 269 ? -21.138 5.618 21.810 1.00 95.56 269 LYS A C 1
ATOM 2164 O O . LYS A 1 269 ? -21.814 5.819 20.803 1.00 95.56 269 LYS A O 1
ATOM 2169 N N . ALA A 1 270 ? -20.528 4.457 22.060 1.00 95.31 270 ALA A N 1
ATOM 2170 C CA . ALA A 1 270 ? -20.657 3.288 21.189 1.00 95.31 270 ALA A CA 1
ATOM 2171 C C . ALA A 1 270 ? -22.122 2.834 21.062 1.00 95.31 270 ALA A C 1
ATOM 2173 O O . ALA A 1 270 ? -22.622 2.666 19.952 1.00 95.31 270 ALA A O 1
ATOM 2174 N N . LEU A 1 271 ? -22.827 2.701 22.191 1.00 93.38 271 LEU A N 1
ATOM 2175 C CA . LEU A 1 271 ? -24.238 2.307 22.232 1.00 93.38 271 LEU A CA 1
ATOM 2176 C C . LEU A 1 271 ? -25.143 3.299 21.497 1.00 93.38 271 LEU A C 1
ATOM 2178 O O . LEU A 1 271 ? -26.000 2.862 20.733 1.00 93.38 271 LEU A O 1
ATOM 2182 N N . GLN A 1 272 ? -24.919 4.605 21.664 1.00 92.88 272 GLN A N 1
ATOM 2183 C CA . GLN A 1 272 ? -25.661 5.633 20.929 1.00 92.88 272 GLN A CA 1
ATOM 2184 C C . GLN A 1 272 ? -25.489 5.467 19.414 1.00 92.88 272 GLN A C 1
ATOM 2186 O O . GLN A 1 272 ? -26.466 5.464 18.675 1.00 92.88 272 GLN A O 1
ATOM 2191 N N . ILE A 1 273 ? -24.253 5.261 18.947 1.00 92.25 273 ILE A N 1
ATOM 2192 C CA . ILE A 1 273 ? -23.969 5.069 17.518 1.00 92.25 273 ILE A CA 1
ATOM 2193 C C . ILE A 1 273 ? -24.687 3.834 16.971 1.00 92.25 273 ILE A C 1
ATOM 2195 O O . ILE A 1 273 ? -25.198 3.871 15.855 1.00 92.25 273 ILE A O 1
ATOM 2199 N N . TYR A 1 274 ? -24.723 2.737 17.729 1.00 90.50 274 TYR A N 1
ATOM 2200 C CA . TYR A 1 274 ? -25.442 1.537 17.312 1.00 90.50 274 TYR A CA 1
ATOM 2201 C C . TYR A 1 274 ? -26.958 1.753 17.269 1.00 90.50 274 TYR A C 1
ATOM 2203 O O . TYR A 1 274 ? -27.596 1.283 16.333 1.00 90.50 274 TYR A O 1
ATOM 2211 N N . GLN A 1 275 ? -27.525 2.489 18.230 1.00 87.94 275 GLN A N 1
ATOM 2212 C CA . GLN A 1 275 ? -28.951 2.838 18.242 1.00 87.94 275 GLN A CA 1
ATOM 2213 C C . GLN A 1 275 ? -29.346 3.724 17.055 1.00 87.94 275 GLN A C 1
ATOM 2215 O O . GLN A 1 275 ? -30.420 3.543 16.488 1.00 87.94 275 GLN A O 1
ATOM 2220 N N . ASP A 1 276 ? -28.467 4.637 16.641 1.00 86.06 276 ASP A N 1
ATOM 2221 C CA . ASP A 1 276 ? -28.718 5.550 15.522 1.00 86.06 276 ASP A CA 1
ATOM 2222 C C . ASP A 1 276 ? -28.668 4.847 14.143 1.00 86.06 276 ASP A C 1
ATOM 2224 O O . ASP A 1 276 ? -29.035 5.437 13.121 1.00 86.06 276 ASP A O 1
ATOM 2228 N N . ARG A 1 277 ? -28.229 3.579 14.064 1.00 85.38 277 ARG A N 1
ATOM 2229 C CA . ARG A 1 277 ? -28.205 2.810 12.809 1.00 85.38 277 ARG A CA 1
ATOM 2230 C C . ARG A 1 277 ? -29.609 2.278 12.485 1.00 85.38 277 ARG A C 1
ATOM 2232 O O . ARG A 1 277 ? -30.042 1.262 13.014 1.00 85.38 277 ARG A O 1
ATOM 2239 N N . ILE A 1 278 ? -30.267 2.922 11.519 1.00 63.97 278 ILE A N 1
ATOM 2240 C CA . ILE A 1 278 ? -31.672 2.711 11.097 1.00 63.97 278 ILE A CA 1
ATOM 2241 C C . ILE A 1 278 ? -32.019 1.245 10.717 1.00 63.97 278 ILE A C 1
ATOM 2243 O O . ILE A 1 278 ? -33.190 0.878 10.726 1.00 63.97 278 ILE A O 1
ATOM 2247 N N . PHE A 1 279 ? -31.030 0.383 10.444 1.00 63.34 279 PHE A N 1
ATOM 2248 C CA . PHE A 1 279 ? -31.231 -1.035 10.092 1.00 63.34 279 PHE A CA 1
ATOM 2249 C C . PHE A 1 279 ? -30.164 -1.984 10.674 1.00 63.34 279 PHE A C 1
ATOM 2251 O O . PHE A 1 279 ? -29.858 -3.007 10.062 1.00 63.34 279 PHE A O 1
ATOM 2258 N N . ALA A 1 280 ? -29.535 -1.643 11.803 1.00 61.78 280 ALA A N 1
ATOM 2259 C CA . ALA A 1 280 ? -28.516 -2.512 12.398 1.00 61.78 280 ALA A CA 1
ATOM 2260 C C . ALA A 1 280 ? -29.109 -3.557 13.347 1.00 61.78 280 ALA A C 1
ATOM 2262 O O . ALA A 1 280 ? -30.128 -3.324 13.998 1.00 61.78 280 ALA A O 1
ATOM 2263 N N . GLU A 1 281 ? -28.418 -4.694 13.456 1.00 61.09 281 GLU A N 1
ATOM 2264 C CA . GLU A 1 281 ? -28.621 -5.609 14.575 1.00 61.09 281 GLU A CA 1
ATOM 2265 C C . GLU A 1 281 ? -28.423 -4.866 15.907 1.00 61.09 281 GLU A C 1
ATOM 2267 O O . GLU A 1 281 ? -27.614 -3.928 15.975 1.00 61.09 281 GLU A O 1
ATOM 2272 N N . PRO A 1 282 ? -29.157 -5.256 16.968 1.00 66.88 282 PRO A N 1
ATOM 2273 C CA . PRO A 1 282 ? -28.948 -4.688 18.290 1.00 66.88 282 PRO A CA 1
ATOM 2274 C C . PRO A 1 282 ? -27.462 -4.780 18.683 1.00 66.88 282 PRO A C 1
ATOM 2276 O O . PRO A 1 282 ? -26.777 -5.721 18.269 1.00 66.88 282 PRO A O 1
ATOM 2279 N N . PRO A 1 283 ? -26.946 -3.823 19.481 1.00 75.50 283 PRO A N 1
ATOM 2280 C CA . PRO A 1 283 ? -25.567 -3.872 19.950 1.00 75.50 283 PRO A CA 1
ATOM 2281 C C . PRO A 1 283 ? -25.265 -5.245 20.544 1.00 75.50 283 PRO A C 1
ATOM 2283 O O . PRO A 1 283 ? -26.096 -5.790 21.270 1.00 75.50 283 PRO A O 1
ATOM 2286 N N . SER A 1 284 ? -24.072 -5.780 20.280 1.00 84.19 284 SER A N 1
ATOM 2287 C CA . SER A 1 284 ? -23.640 -7.027 20.914 1.00 84.19 284 SER A CA 1
ATOM 2288 C C . SER A 1 284 ? -23.840 -6.942 22.431 1.00 84.19 284 SER A C 1
ATOM 2290 O O . SER A 1 284 ? -23.501 -5.923 23.043 1.00 84.19 284 SER A O 1
ATOM 2292 N N . ALA A 1 285 ? -24.346 -8.023 23.035 1.00 90.94 285 ALA A N 1
ATOM 2293 C CA . ALA A 1 285 ? -24.468 -8.161 24.487 1.00 90.94 285 ALA A CA 1
ATOM 2294 C C . ALA A 1 285 ? -23.167 -7.764 25.207 1.00 90.94 285 ALA A C 1
ATOM 2296 O O . ALA A 1 285 ? -23.196 -7.125 26.256 1.00 90.94 285 ALA A O 1
ATOM 2297 N N . TYR A 1 286 ? -22.020 -8.030 24.574 1.00 93.00 286 TYR A N 1
ATOM 2298 C CA . TYR A 1 286 ? -20.704 -7.692 25.098 1.00 93.00 286 TYR A CA 1
ATOM 2299 C C . TYR A 1 286 ? -20.508 -6.197 25.395 1.00 93.00 286 TYR A C 1
ATOM 2301 O O . TYR A 1 286 ? -19.886 -5.862 26.397 1.00 93.00 286 TYR A O 1
ATOM 2309 N N . VAL A 1 287 ? -21.086 -5.285 24.602 1.00 93.75 287 VAL A N 1
ATOM 2310 C CA . VAL A 1 287 ? -20.966 -3.835 24.857 1.00 93.75 287 VAL A CA 1
ATOM 2311 C C . VAL A 1 287 ? -21.637 -3.470 26.183 1.00 93.75 287 VAL A C 1
ATOM 2313 O O . VAL A 1 287 ? -21.093 -2.697 26.971 1.00 93.75 287 VAL A O 1
ATOM 2316 N N . TRP A 1 288 ? -22.818 -4.045 26.436 1.00 95.50 288 TRP A N 1
ATOM 2317 C CA . TRP A 1 288 ? -23.559 -3.864 27.683 1.00 95.50 288 TRP A CA 1
ATOM 2318 C C . TRP A 1 288 ? -22.842 -4.511 28.865 1.00 95.50 288 TRP A C 1
ATOM 2320 O O . TRP A 1 288 ? -22.798 -3.912 29.935 1.00 95.50 288 TRP A O 1
ATOM 2330 N N . PHE A 1 289 ? -22.221 -5.676 28.657 1.00 96.06 289 PHE A N 1
ATOM 2331 C CA . PHE A 1 289 ? -21.382 -6.318 29.666 1.00 96.06 289 PHE A CA 1
ATOM 2332 C C . PHE A 1 289 ? -20.201 -5.432 30.071 1.00 96.06 289 PHE A C 1
ATOM 2334 O O . PHE A 1 289 ? -20.052 -5.107 31.244 1.00 96.06 289 PHE A O 1
ATOM 2341 N N . CYS A 1 290 ? -19.418 -4.950 29.099 1.00 95.50 290 CYS A N 1
ATOM 2342 C CA . CYS A 1 290 ? -18.315 -4.028 29.362 1.00 95.50 290 CYS A CA 1
ATOM 2343 C C . CYS A 1 290 ? -18.796 -2.765 30.085 1.00 95.50 290 CYS A C 1
ATOM 2345 O O . CYS A 1 290 ? -18.100 -2.254 30.961 1.00 95.50 290 CYS A O 1
ATOM 2347 N N . LYS A 1 291 ? -19.990 -2.260 29.741 1.00 96.50 291 LYS A N 1
ATOM 2348 C CA . LYS A 1 291 ? -20.565 -1.092 30.415 1.00 96.50 291 LYS A CA 1
ATOM 2349 C C . LYS A 1 291 ? -20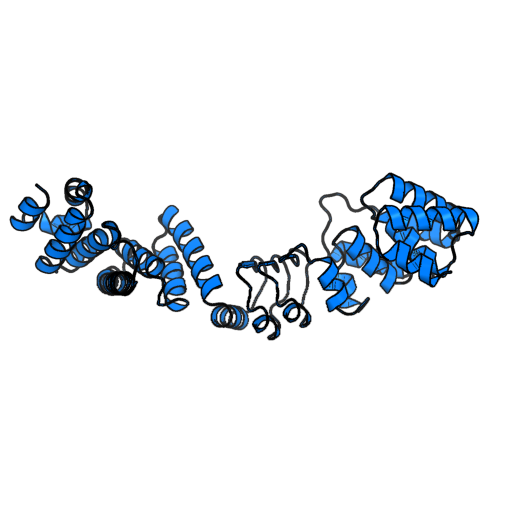.898 -1.404 31.872 1.00 96.50 291 LYS A C 1
ATOM 2351 O O . LYS A 1 291 ? -20.519 -0.624 32.739 1.00 96.50 291 LYS A O 1
ATOM 2356 N N . ALA A 1 292 ? -21.526 -2.548 32.140 1.00 96.62 292 ALA A N 1
ATOM 2357 C CA . ALA A 1 292 ? -21.833 -2.993 33.494 1.00 96.62 292 ALA A CA 1
ATOM 2358 C C . ALA A 1 292 ? -20.563 -3.116 34.349 1.00 96.62 292 ALA A C 1
ATOM 2360 O O . ALA A 1 292 ? -20.536 -2.594 35.464 1.00 96.62 292 ALA A O 1
ATOM 2361 N N . CYS A 1 293 ? -19.494 -3.717 33.812 1.00 96.19 293 CYS A N 1
ATOM 2362 C CA . CYS A 1 293 ? -18.189 -3.794 34.476 1.00 96.19 293 CYS A CA 1
ATOM 2363 C C . CYS A 1 293 ? -17.613 -2.399 34.758 1.00 96.19 293 CYS A C 1
ATOM 2365 O O . CYS A 1 293 ? -17.187 -2.111 35.874 1.00 96.19 293 CYS A O 1
ATOM 2367 N N . ALA A 1 294 ? -17.659 -1.495 33.773 1.00 95.81 294 ALA A N 1
ATOM 2368 C CA . ALA A 1 294 ? -17.179 -0.123 33.931 1.00 95.81 294 ALA A CA 1
ATOM 2369 C C . ALA A 1 294 ? -17.949 0.640 35.027 1.00 95.81 294 ALA A C 1
ATOM 2371 O O . ALA A 1 294 ? -17.348 1.347 35.833 1.00 95.81 294 ALA A O 1
ATOM 2372 N N . GLU A 1 295 ? -19.275 0.500 35.063 1.00 96.81 295 GLU A N 1
ATOM 2373 C CA . GLU A 1 295 ? -20.153 1.120 36.060 1.00 96.81 295 GLU A CA 1
ATOM 2374 C C . GLU A 1 295 ? -19.910 0.534 37.460 1.00 96.81 295 GLU A C 1
ATOM 2376 O O . GLU A 1 295 ? -19.830 1.288 38.432 1.00 96.81 295 GLU A O 1
ATOM 2381 N N . ALA A 1 296 ? -19.711 -0.784 37.566 1.00 95.31 296 ALA A N 1
ATOM 2382 C CA . ALA A 1 296 ? -19.389 -1.463 38.820 1.00 95.31 296 ALA A CA 1
ATOM 2383 C C . ALA A 1 296 ? -18.058 -0.978 39.406 1.00 95.31 296 ALA A C 1
ATOM 2385 O O . ALA A 1 296 ? -18.016 -0.604 40.580 1.00 95.31 296 ALA A O 1
ATOM 2386 N N . LEU A 1 297 ? -17.003 -0.883 38.588 1.00 93.38 297 LEU A N 1
ATOM 2387 C CA . LEU A 1 297 ? -15.704 -0.332 38.996 1.00 93.38 297 LEU A CA 1
ATOM 2388 C C . LEU A 1 297 ? -15.806 1.118 39.495 1.00 93.38 297 LEU A C 1
ATOM 2390 O O . LEU A 1 297 ? -15.038 1.537 40.358 1.00 93.38 297 LEU A O 1
ATOM 2394 N N . GLN A 1 298 ? -16.768 1.887 38.979 1.00 93.56 298 GLN A N 1
ATOM 2395 C CA . GLN A 1 298 ? -17.040 3.261 39.414 1.00 93.56 298 GLN A CA 1
ATOM 2396 C C . GLN A 1 298 ? -18.001 3.352 40.614 1.00 93.56 298 GLN A C 1
ATOM 2398 O O . GLN A 1 298 ? -18.336 4.457 41.041 1.00 93.56 298 GLN A O 1
ATOM 2403 N N . GLY A 1 299 ? -18.464 2.223 41.160 1.00 92.81 299 GLY A N 1
ATOM 2404 C CA . GLY A 1 299 ? -19.421 2.176 42.271 1.00 92.81 299 GLY A CA 1
ATOM 2405 C C . GLY A 1 299 ? -20.858 2.554 41.886 1.00 92.81 299 GLY A C 1
ATOM 2406 O O . GLY A 1 299 ? -21.682 2.818 42.761 1.00 92.81 299 GLY A O 1
ATOM 2407 N N . GLN A 1 300 ? -21.180 2.587 40.592 1.00 94.94 300 GLN A N 1
ATOM 2408 C CA . GLN A 1 300 ? -22.511 2.899 40.064 1.00 94.94 300 GLN A CA 1
ATOM 2409 C C . GLN A 1 300 ? -23.382 1.636 40.025 1.00 94.94 300 GLN A C 1
ATOM 2411 O O . GLN A 1 300 ? -23.762 1.146 38.963 1.00 94.94 300 GLN A O 1
ATOM 2416 N N . THR A 1 301 ? -23.672 1.083 41.205 1.00 95.50 301 THR A N 1
ATOM 2417 C CA . THR A 1 301 ? -24.336 -0.219 41.378 1.00 95.50 301 THR A CA 1
ATOM 2418 C C . THR A 1 301 ? -25.636 -0.334 40.581 1.00 95.50 301 THR A C 1
ATOM 2420 O O . THR A 1 301 ? -25.803 -1.279 39.820 1.00 95.50 301 THR A O 1
ATOM 2423 N N . SER A 1 302 ? -26.559 0.623 40.712 1.00 96.12 302 SER A N 1
ATOM 2424 C CA . SER A 1 302 ? -27.872 0.533 40.057 1.00 96.12 302 SER A CA 1
ATOM 2425 C C . SER A 1 302 ? -27.777 0.576 38.531 1.00 96.12 302 SER A C 1
ATOM 2427 O O . SER A 1 302 ? -28.480 -0.166 37.852 1.00 96.12 302 SER A O 1
ATOM 2429 N N . GLN A 1 303 ? -26.901 1.421 37.982 1.00 96.62 303 GLN A N 1
ATOM 2430 C CA . GLN A 1 303 ? -26.665 1.502 36.540 1.00 96.62 303 GLN A CA 1
ATOM 2431 C C . GLN A 1 303 ? -26.021 0.212 36.025 1.00 96.62 303 GLN A C 1
ATOM 2433 O O . GLN A 1 303 ? -26.494 -0.347 35.036 1.00 96.62 303 GLN A O 1
ATOM 2438 N N . SER A 1 304 ? -25.022 -0.298 36.754 1.00 96.75 304 SER A N 1
ATOM 2439 C CA . SER A 1 304 ? -24.338 -1.547 36.424 1.00 96.75 304 SER A CA 1
ATOM 2440 C C . SER A 1 304 ? -25.315 -2.718 36.307 1.00 96.75 304 SER A C 1
ATOM 2442 O O . SER A 1 304 ? -25.289 -3.445 35.314 1.00 96.75 304 SER A O 1
ATOM 2444 N N . LEU A 1 305 ? -26.244 -2.856 37.260 1.00 97.06 305 LEU A N 1
ATOM 2445 C CA . LEU A 1 305 ? -27.261 -3.911 37.240 1.00 97.06 305 LEU A CA 1
ATOM 2446 C C . LEU A 1 305 ? -28.213 -3.784 36.042 1.00 97.06 305 LEU A C 1
ATOM 2448 O O . LEU A 1 305 ? -28.479 -4.781 35.376 1.00 97.06 305 LEU A O 1
ATOM 2452 N N . GLN A 1 306 ? -28.652 -2.569 35.695 1.00 96.75 306 GLN A N 1
ATOM 2453 C CA . GLN A 1 306 ? -29.486 -2.336 34.504 1.00 96.75 306 GLN A CA 1
ATOM 2454 C C . GLN A 1 306 ? -28.754 -2.680 33.200 1.00 96.75 306 GLN A C 1
ATOM 2456 O O . GLN A 1 306 ? -29.338 -3.251 32.275 1.00 96.75 306 GLN A O 1
ATOM 2461 N N . SER A 1 307 ? -27.473 -2.321 33.104 1.00 96.00 307 SER A N 1
ATOM 2462 C CA . SER A 1 307 ? -26.629 -2.665 31.958 1.00 96.00 307 SER A CA 1
ATOM 2463 C C . SER A 1 307 ? -26.417 -4.179 31.862 1.00 96.00 307 SER A C 1
ATOM 2465 O O . SER A 1 307 ? -26.517 -4.744 30.771 1.00 96.00 307 SER A O 1
ATOM 2467 N N . LEU A 1 308 ? -26.192 -4.850 32.995 1.00 96.38 308 LEU A N 1
ATOM 2468 C CA . LEU A 1 308 ? -26.023 -6.300 33.067 1.00 96.38 308 LEU A CA 1
ATOM 2469 C C . LEU A 1 308 ? -27.306 -7.046 32.682 1.00 96.38 308 LEU A C 1
ATOM 2471 O O . LEU A 1 308 ? -27.252 -8.017 31.929 1.00 96.38 308 LEU A O 1
ATOM 2475 N N . GLU A 1 309 ? -28.464 -6.567 33.129 1.00 96.06 309 GLU A N 1
ATOM 2476 C CA . GLU A 1 309 ? -29.756 -7.138 32.757 1.00 96.06 309 GLU A CA 1
ATOM 2477 C C . GLU A 1 309 ? -29.978 -7.053 31.239 1.00 96.06 309 GLU A C 1
ATOM 2479 O O . GLU A 1 309 ? -30.290 -8.059 30.601 1.00 96.06 309 GLU A O 1
ATOM 2484 N N . LYS A 1 310 ? -29.718 -5.887 30.628 1.00 94.38 310 LYS A N 1
ATOM 2485 C CA . LYS A 1 310 ? -29.769 -5.722 29.165 1.00 94.38 310 LYS A CA 1
ATOM 2486 C C . LYS A 1 310 ? -28.807 -6.657 28.436 1.00 94.38 310 LYS A C 1
ATOM 2488 O O . LYS A 1 310 ? -29.172 -7.223 27.409 1.00 94.38 310 LYS A O 1
ATOM 2493 N N . CYS A 1 311 ? -27.592 -6.838 28.956 1.00 95.00 311 CYS A N 1
ATOM 2494 C CA . CYS A 1 311 ? -26.636 -7.799 28.409 1.00 95.00 311 CYS A CA 1
ATOM 2495 C C . CYS A 1 311 ? -27.217 -9.220 28.397 1.00 95.00 311 CYS A C 1
ATOM 2497 O O . CYS A 1 311 ? -27.193 -9.888 27.367 1.00 95.00 311 CYS A O 1
ATOM 2499 N N . ILE A 1 312 ? -27.759 -9.677 29.526 1.00 94.88 312 ILE A N 1
ATOM 2500 C CA . ILE A 1 312 ? -28.282 -11.039 29.693 1.00 94.88 312 ILE A CA 1
ATOM 2501 C C . ILE A 1 312 ? -29.557 -11.271 28.875 1.00 94.88 312 ILE A C 1
ATOM 2503 O O . ILE A 1 312 ? -29.764 -12.371 28.365 1.00 94.88 312 ILE A O 1
ATOM 2507 N N . GLN A 1 313 ? -30.389 -10.241 28.704 1.00 94.06 313 GLN A N 1
ATOM 2508 C CA . GLN A 1 313 ? -31.550 -10.291 27.810 1.00 94.06 313 GLN A CA 1
ATOM 2509 C C . GLN A 1 313 ? -31.144 -10.535 26.349 1.00 94.06 313 GLN A C 1
ATOM 2511 O O . GLN A 1 313 ? -31.864 -11.217 25.623 1.00 94.06 313 GLN A O 1
ATOM 2516 N N . LEU A 1 314 ? -29.999 -9.992 25.921 1.00 91.44 314 LEU A N 1
ATOM 2517 C CA . LEU A 1 314 ? -29.460 -10.190 24.574 1.00 91.44 314 LEU A CA 1
ATOM 2518 C C . LEU A 1 314 ? -28.708 -11.523 24.434 1.00 91.44 314 LEU A C 1
ATOM 2520 O O . LEU A 1 314 ? -28.804 -12.167 23.392 1.00 91.44 314 LEU A O 1
ATOM 2524 N N . ASP A 1 315 ? -27.971 -11.944 25.464 1.00 93.38 315 ASP A N 1
ATOM 2525 C CA . ASP A 1 315 ? -27.257 -13.222 25.506 1.00 93.38 315 ASP A CA 1
ATOM 2526 C C . ASP A 1 315 ? -27.201 -13.778 26.939 1.00 93.38 315 ASP A C 1
ATOM 2528 O O . ASP A 1 315 ? -26.411 -13.350 27.786 1.00 93.38 315 ASP A O 1
ATOM 2532 N N . ALA A 1 316 ? -28.010 -14.810 27.189 1.00 93.81 316 ALA A N 1
ATOM 2533 C CA . ALA A 1 316 ? -28.114 -15.455 28.492 1.00 93.81 316 ALA A CA 1
ATOM 2534 C C . ALA A 1 316 ? -26.813 -16.151 28.943 1.00 93.81 316 ALA A C 1
ATOM 2536 O O . ALA A 1 316 ? -26.666 -16.434 30.134 1.00 93.81 316 ALA A O 1
ATOM 2537 N N . SER A 1 317 ? -25.843 -16.395 28.048 1.00 93.19 317 SER A N 1
ATOM 2538 C CA . SER A 1 317 ? -24.541 -16.968 28.424 1.00 93.19 317 SER A CA 1
ATOM 2539 C C . SER A 1 317 ? -23.761 -16.077 29.397 1.00 93.19 317 SER A C 1
ATOM 2541 O O . SER A 1 317 ? -22.912 -16.569 30.146 1.00 93.19 317 SER A O 1
ATOM 2543 N N . TYR A 1 318 ? -24.073 -14.776 29.438 1.00 94.12 318 TYR A N 1
ATOM 2544 C CA . TYR A 1 318 ? -23.447 -13.829 30.356 1.00 94.12 318 TYR A CA 1
ATOM 2545 C C . TYR A 1 318 ? -23.874 -13.988 31.817 1.00 94.12 318 TYR A C 1
ATOM 2547 O O . TYR A 1 318 ? -23.147 -13.511 32.682 1.00 94.12 318 TYR A O 1
ATOM 2555 N N . LYS A 1 319 ? -24.955 -14.727 32.120 1.00 93.38 319 LYS A N 1
ATOM 2556 C CA . LYS A 1 319 ? -25.321 -15.075 33.507 1.00 93.38 319 LYS A CA 1
ATOM 2557 C C . LYS A 1 319 ? -24.171 -15.770 34.229 1.00 93.38 319 LYS A C 1
ATOM 2559 O O . LYS A 1 319 ? -23.741 -15.345 35.294 1.00 93.38 319 LYS A O 1
ATOM 2564 N N . HIS A 1 320 ? -23.626 -16.808 33.596 1.00 90.81 320 HIS A N 1
ATOM 2565 C CA . HIS A 1 320 ? -22.495 -17.547 34.143 1.00 90.81 320 HIS A CA 1
ATOM 2566 C C . HIS A 1 320 ? -21.216 -16.705 34.122 1.00 90.81 320 HIS A C 1
ATOM 2568 O O . HIS A 1 320 ? -20.481 -16.709 35.100 1.00 90.81 320 HIS A O 1
ATOM 2574 N N . LYS A 1 321 ? -20.937 -15.968 33.035 1.00 92.06 321 LYS A N 1
ATOM 2575 C CA . LYS A 1 321 ? -19.712 -15.149 32.926 1.00 92.06 321 LYS A CA 1
ATOM 2576 C C . LYS A 1 321 ? -19.630 -14.082 34.020 1.00 92.06 321 LYS A C 1
ATOM 2578 O O . LYS A 1 321 ? -18.574 -13.924 34.617 1.00 92.06 321 LYS A O 1
ATOM 2583 N N . ALA A 1 322 ? -20.745 -13.422 34.335 1.00 92.00 322 ALA A N 1
ATOM 2584 C CA . ALA A 1 322 ? -20.797 -12.357 35.333 1.00 92.00 322 ALA A CA 1
ATOM 2585 C C . ALA A 1 322 ? -20.343 -12.798 36.737 1.00 92.00 322 ALA A C 1
ATOM 2587 O O . ALA A 1 322 ? -19.787 -11.988 37.470 1.00 92.00 322 ALA A O 1
ATOM 2588 N N . PHE A 1 323 ? -20.525 -14.073 37.106 1.00 87.50 323 PHE A N 1
ATOM 2589 C CA . PHE A 1 323 ? -20.061 -14.616 38.392 1.00 87.50 323 PHE A CA 1
ATOM 2590 C C . PHE A 1 323 ? -18.539 -14.737 38.517 1.00 87.50 323 PHE A C 1
ATOM 2592 O O . PHE A 1 323 ? -18.032 -14.856 39.631 1.00 87.50 323 PHE A O 1
ATOM 2599 N N . TYR A 1 324 ? -17.816 -14.756 37.398 1.00 89.00 324 TYR A N 1
ATOM 2600 C CA . TYR A 1 324 ? -16.361 -14.925 37.379 1.00 89.00 324 TYR A CA 1
ATOM 2601 C C . TYR A 1 324 ? -15.625 -13.648 36.974 1.00 89.00 324 TYR A C 1
ATOM 2603 O O . TYR A 1 324 ? -14.398 -13.657 36.916 1.00 89.00 324 TYR A O 1
ATOM 2611 N N . GLU A 1 325 ? -16.357 -12.567 36.708 1.00 92.25 325 GLU A N 1
ATOM 2612 C CA . GLU A 1 325 ? -15.777 -11.299 36.284 1.00 92.25 325 GLU A CA 1
ATOM 2613 C C . GLU A 1 325 ? -15.273 -10.514 37.499 1.00 92.25 325 GLU A C 1
ATOM 2615 O O . GLU A 1 325 ? -16.034 -10.215 38.426 1.00 92.25 325 GLU A O 1
ATOM 2620 N N . GLU A 1 326 ? -13.984 -10.178 37.501 1.00 91.38 326 GLU A N 1
ATOM 2621 C CA . GLU A 1 326 ? -13.325 -9.508 38.625 1.00 91.38 326 GLU A CA 1
ATOM 2622 C C . GLU A 1 326 ? -13.942 -8.128 38.891 1.00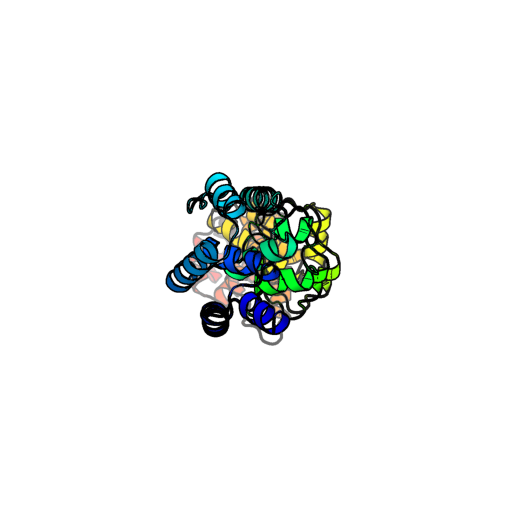 91.38 326 GLU A C 1
ATOM 2624 O O . GLU A 1 326 ? -14.203 -7.749 40.036 1.00 91.38 326 GLU A O 1
ATOM 2629 N N . GLU A 1 327 ? -14.268 -7.414 37.818 1.00 92.19 327 GLU A N 1
ATOM 2630 C CA . GLU A 1 327 ? -14.849 -6.077 37.821 1.00 92.19 327 GLU A CA 1
ATOM 2631 C C . GLU A 1 327 ? -16.240 -6.021 38.474 1.00 92.19 327 GLU A C 1
ATOM 2633 O O . GLU A 1 327 ? -16.663 -4.952 38.914 1.00 92.19 327 GLU A O 1
ATOM 2638 N N . LEU A 1 328 ? -16.947 -7.155 38.568 1.00 93.94 328 LEU A N 1
ATOM 2639 C CA . LEU A 1 328 ? -18.288 -7.255 39.160 1.00 93.94 328 LEU A CA 1
ATOM 2640 C C . LEU A 1 328 ? -18.280 -7.804 40.593 1.00 93.94 328 LEU A C 1
ATOM 2642 O O . LEU A 1 328 ? -19.339 -7.916 41.212 1.00 93.94 328 LEU A O 1
ATOM 2646 N N . THR A 1 329 ? -17.113 -8.129 41.154 1.00 92.69 329 THR A N 1
ATOM 2647 C CA . THR A 1 329 ? -16.994 -8.756 42.487 1.00 92.69 329 THR A CA 1
ATOM 2648 C C . THR A 1 329 ? -17.654 -7.950 43.605 1.00 92.69 329 THR A C 1
ATOM 2650 O O . THR A 1 329 ? -18.207 -8.523 44.548 1.00 92.69 329 THR A O 1
ATOM 2653 N N . ASN A 1 330 ? -17.673 -6.620 43.492 1.00 92.06 330 ASN A N 1
ATOM 2654 C CA . ASN A 1 330 ? -18.348 -5.741 44.448 1.00 92.06 330 ASN A CA 1
ATOM 2655 C C . ASN A 1 330 ? -19.885 -5.889 44.449 1.00 92.06 330 ASN A C 1
ATOM 2657 O O . ASN A 1 330 ? -20.535 -5.446 45.397 1.00 92.06 330 ASN A O 1
ATOM 2661 N N . LEU A 1 331 ? -20.465 -6.542 43.438 1.00 93.81 331 LEU A N 1
ATOM 2662 C CA . LEU A 1 331 ? -21.898 -6.808 43.319 1.00 93.81 331 LEU A CA 1
ATOM 2663 C C . LEU A 1 331 ? -22.306 -8.190 43.839 1.00 93.81 331 LEU A C 1
ATOM 2665 O O . LEU A 1 331 ? -23.496 -8.437 43.994 1.00 93.81 331 LEU A O 1
ATOM 2669 N N . PHE A 1 332 ? -21.372 -9.092 44.153 1.00 93.06 332 PHE A N 1
ATOM 2670 C CA . PHE A 1 332 ? -21.702 -10.503 44.420 1.00 93.06 332 PHE A CA 1
ATOM 2671 C C . PHE A 1 332 ? -22.599 -10.726 45.646 1.00 93.06 332 PHE A C 1
ATOM 2673 O O . PHE A 1 332 ? -23.315 -11.721 45.712 1.00 93.06 332 PHE A O 1
ATOM 2680 N N . ASN A 1 333 ? -22.607 -9.791 46.599 1.00 91.00 333 ASN A N 1
ATOM 2681 C CA . ASN A 1 333 ? -23.487 -9.842 47.772 1.00 91.00 333 ASN A CA 1
ATOM 2682 C C . ASN A 1 333 ? -24.812 -9.084 47.573 1.00 91.00 333 ASN A C 1
ATOM 2684 O O . ASN A 1 333 ? -25.635 -9.025 48.487 1.00 91.00 333 ASN A O 1
ATOM 2688 N N . ASN A 1 334 ? -25.017 -8.461 46.413 1.00 94.50 334 ASN A N 1
ATOM 2689 C CA . ASN A 1 334 ? -26.235 -7.735 46.098 1.00 94.50 334 ASN A CA 1
ATOM 2690 C C . ASN A 1 334 ? -27.337 -8.728 45.680 1.00 94.50 334 ASN A C 1
ATOM 2692 O O . ASN A 1 334 ? -27.159 -9.537 44.773 1.00 94.50 334 ASN A O 1
ATOM 2696 N N . SER A 1 335 ? -28.498 -8.663 46.334 1.00 94.31 335 SER A N 1
ATOM 2697 C CA . SER A 1 335 ? -29.620 -9.570 46.060 1.00 94.31 335 SER A CA 1
ATOM 2698 C C . SER A 1 335 ? -30.193 -9.423 44.649 1.00 94.31 335 SER A C 1
ATOM 2700 O O . SER A 1 335 ? -30.618 -10.412 44.058 1.00 94.31 335 SER A O 1
ATOM 2702 N N . GLU A 1 336 ? -30.206 -8.202 44.108 1.00 94.56 336 GLU A N 1
ATOM 2703 C CA . GLU A 1 336 ? -30.655 -7.922 42.743 1.00 94.56 336 GLU A CA 1
ATOM 2704 C C . GLU A 1 336 ? -29.668 -8.515 41.735 1.00 94.56 336 GLU A C 1
ATOM 2706 O O . GLU A 1 336 ? -30.099 -9.218 40.823 1.00 94.56 336 GLU A O 1
ATOM 2711 N N . PHE A 1 337 ? -28.356 -8.366 41.966 1.00 94.38 337 PHE A N 1
ATOM 2712 C CA . PHE A 1 337 ? -27.331 -9.046 41.167 1.00 94.38 337 PHE A CA 1
ATOM 2713 C C . PHE A 1 337 ? -27.586 -10.553 41.118 1.00 94.38 337 PHE A C 1
ATOM 2715 O O . PHE A 1 337 ? -27.786 -11.098 40.037 1.00 94.38 337 PHE A O 1
ATOM 2722 N N . LEU A 1 338 ? -27.675 -11.207 42.283 1.00 93.38 338 LEU A N 1
ATOM 2723 C CA . LEU A 1 338 ? -27.912 -12.651 42.380 1.00 93.38 338 LEU A CA 1
ATOM 2724 C C . LEU A 1 338 ? -29.196 -13.088 41.662 1.00 93.38 338 LEU A C 1
ATOM 2726 O O . LEU A 1 338 ? -29.226 -14.172 41.092 1.00 93.38 338 LEU A O 1
ATOM 2730 N N . SER A 1 339 ? -30.237 -12.250 41.653 1.00 93.25 339 SER A N 1
ATOM 2731 C CA . SER A 1 339 ? -31.480 -12.524 40.924 1.00 93.25 339 SER A CA 1
ATOM 2732 C C . SER A 1 339 ? -31.337 -12.409 39.402 1.00 93.25 339 SER A C 1
ATOM 2734 O O . SER A 1 339 ? -31.955 -13.185 38.678 1.00 93.25 339 SER A O 1
ATOM 2736 N N . ILE A 1 340 ? -30.506 -11.479 38.916 1.00 91.25 340 ILE A N 1
ATOM 2737 C CA . ILE A 1 340 ? -30.242 -11.261 37.487 1.00 91.25 340 ILE A CA 1
ATOM 2738 C C . ILE A 1 340 ? -29.427 -12.427 36.905 1.00 91.25 340 ILE A C 1
ATOM 2740 O O . ILE A 1 340 ? -29.665 -12.852 35.769 1.00 91.25 340 ILE A O 1
ATOM 2744 N N . VAL A 1 341 ? -28.462 -12.941 37.678 1.00 90.25 341 VAL A N 1
ATOM 2745 C CA . VAL A 1 341 ? -27.519 -13.976 37.222 1.00 90.25 341 VAL A CA 1
ATOM 2746 C C . VAL A 1 341 ? -27.919 -15.414 37.583 1.00 90.25 341 VAL A C 1
ATOM 2748 O O . VAL A 1 341 ? -27.299 -16.343 37.066 1.00 90.25 341 VAL A O 1
ATOM 2751 N N . ALA A 1 342 ? -28.948 -15.610 38.418 1.00 85.19 342 ALA A N 1
ATOM 2752 C CA . ALA A 1 342 ? -29.589 -16.914 38.645 1.00 85.19 342 ALA A CA 1
ATOM 2753 C C . ALA A 1 342 ? -30.282 -17.434 37.375 1.00 85.19 342 ALA A C 1
ATOM 2755 O O . ALA A 1 342 ? -30.208 -18.656 37.121 1.00 85.19 342 ALA A O 1
#

Foldseek 3Di:
DVVQLLVLLLVLDPVSLVVSLVCCVVPNDPLLCLQSLVLQLQFAPDPVSVVSSVVSNVVHPDPVLVVQCVVLDDRDDPVGQQQVVVLVSLVSNVVDPSHDSLSNQSSNCLRHVGNLQNCVVVVSDPNLVSQVSQDDPLEGDQERNQHQADDLSVLVSLSHQYYENANYEHQAHHPSVLSVPNHQYYHHHNYNHDPVRVVVCCQSCVVNQLVVLQVVLVVCVVVVNLVSSLVSLVSSCVSPVLPLVSLLSNLLSCLVDPNLQCNLVSLVSSQVSQVPPPDDDHPQLVSLQSNLLSCLLVVVNVSSLVSNLSSCVRPVVVLVVLVVDPSNVSCPPPPSNVVSSD

Sequence (342 aa):
MVNNLSGLLESAERDNLFLAFQLMKSGGVPQGLLTHVLAIKLWHSNPTLRQTANQLFKKFAPADLQLFIKNNFRSPQAKEYKESRIASVLTKLTEHPLIKPAILGNMKLKLSKRGIKYCLENKTAPALQLLQELVEGETLYLNNFELTFLPEEVGMFTQLKTLNISGNLFQEVPRTLQNLTKLEHIHYRNTPLNLTEIAYLETTFPEIFASQYYSEGESFKTNMNFEEAVKYFSKAAQLKPSFGEAWHQWGACLLHTTQQALAVRILEKALQIYQDRIFAEPPSAYVWFCKACAEALQGQTSQSLQSLEKCIQLDASYKHKAFYEEELTNLFNNSEFLSIVA

Secondary structure (DSSP, 8-state):
-HHHHHHHHHH--HHHHHHHHHHHHHH---GGGHHHHHHHHHH-S-HHHHHHHHHHHHHHS-HHHHHHHHHH--PPPTT---HHHHHHHHHHHTTSTTS-HHHHHHHHHHHHS--HHHHHHTT-S-HHHHHHTTEETTEEE-TT---SS--GGGGG-TT-SEEE--S---S---GGGGG-TT--EEE-TT----HHHHHHHHHHSHHHHHHHHHHHHHHHHHTT-HHHHHHHHHHHHHH-TT-HHHHHHHHHHHTTSTTGGGHHHHHHHHHHHHHT-TTPPPPPHHHHHHHHHHHHHTT-HHHHHHHHHHHHHH-TTHHHHHTT-GGGGGGTT-HHHHHHH-